Protein AF-A0A9E4HUV1-F1 (afdb_monomer)

Sequence (259 aa):
MTAEIAPIHTPQKSWLKKKLMLMGRVHQAAKTFGLDDDTRRDLMARVTGERSTKNMNPGQLAAVLDEINRIYQPDHPGVHSRFPEEKKARALWHSAYYLGLIEDDGMRAFNRFVTRQTGCRDRRMVRGDWDKVIEALKVMLERDGGVNWARHKLDIEPGNKKRCPRAAVILAQWRELAEYAMVPRGNAAILMAFIQKKYQLAKPLSPDQLPAELQDTIIRYFGKILRECQRGPDPAGGPDPAGGGGHDGGGNDGGGNAA

Structure (mmCIF, N/CA/C/O backbone):
data_AF-A0A9E4HUV1-F1
#
_entry.id   AF-A0A9E4HUV1-F1
#
loop_
_atom_site.group_PDB
_atom_site.id
_atom_site.type_symbol
_atom_site.label_atom_id
_atom_site.label_alt_id
_atom_site.label_comp_id
_atom_site.label_asym_id
_atom_site.label_entity_id
_atom_site.label_seq_id
_atom_site.pdbx_PDB_ins_code
_atom_site.Cartn_x
_atom_site.Cartn_y
_atom_site.Cartn_z
_atom_site.occupancy
_atom_site.B_iso_or_equiv
_atom_site.auth_seq_id
_atom_site.auth_comp_id
_atom_site.auth_asym_id
_atom_site.auth_atom_id
_atom_site.pdbx_PDB_model_num
ATOM 1 N N . MET A 1 1 ? -26.827 66.018 -23.763 1.00 37.06 1 MET A N 1
ATOM 2 C CA . MET A 1 1 ? -26.762 64.788 -24.581 1.00 37.06 1 MET A CA 1
ATOM 3 C C . MET A 1 1 ? -25.372 64.201 -24.372 1.00 37.06 1 MET A C 1
ATOM 5 O O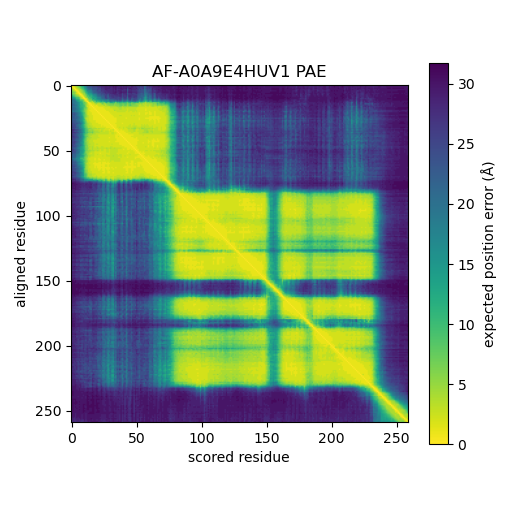 . MET A 1 1 ? -24.413 64.852 -24.747 1.00 37.06 1 MET A O 1
ATOM 9 N N . THR A 1 2 ? -25.236 63.262 -23.424 1.00 40.69 2 THR A N 1
ATOM 10 C CA . THR A 1 2 ? -24.966 61.819 -23.679 1.00 40.69 2 THR A CA 1
ATOM 11 C C . THR A 1 2 ? -23.605 61.606 -24.367 1.00 40.69 2 THR A C 1
ATOM 13 O O . THR A 1 2 ? -23.422 62.099 -25.467 1.00 40.69 2 THR A O 1
ATOM 16 N N . ALA A 1 3 ? -22.615 60.896 -23.826 1.00 37.50 3 ALA A N 1
ATOM 17 C CA . ALA A 1 3 ? -22.667 59.741 -22.938 1.00 37.50 3 ALA A CA 1
ATOM 18 C C . ALA A 1 3 ? -21.405 59.642 -22.060 1.00 37.50 3 ALA A C 1
ATOM 20 O O . ALA A 1 3 ? -20.287 59.884 -22.511 1.00 37.50 3 ALA A O 1
ATOM 21 N N . GLU A 1 4 ? -21.614 59.242 -20.811 1.00 41.16 4 GLU A N 1
ATOM 22 C CA . GLU A 1 4 ? -20.589 58.778 -19.883 1.00 41.16 4 GLU A CA 1
ATOM 23 C C . GLU A 1 4 ? -20.098 57.400 -20.357 1.00 41.16 4 GLU A C 1
ATOM 25 O O . GLU A 1 4 ? -20.844 56.420 -20.343 1.00 41.16 4 GLU A O 1
ATOM 30 N N . ILE A 1 5 ? -18.859 57.323 -20.848 1.00 42.50 5 ILE A N 1
ATOM 31 C CA . ILE A 1 5 ? -18.215 56.045 -21.169 1.00 42.50 5 ILE A CA 1
ATOM 32 C C . ILE A 1 5 ? -17.609 55.517 -19.869 1.00 42.50 5 ILE A C 1
ATOM 34 O O . ILE A 1 5 ? -16.585 56.013 -19.401 1.00 42.50 5 ILE A O 1
ATOM 38 N N . ALA A 1 6 ? -18.262 54.516 -19.279 1.00 37.72 6 ALA A N 1
ATOM 39 C CA . ALA A 1 6 ? -17.750 53.799 -18.119 1.00 37.72 6 ALA A CA 1
ATOM 40 C C . ALA A 1 6 ? -16.366 53.176 -18.419 1.00 37.72 6 ALA A C 1
ATOM 42 O O . ALA A 1 6 ? -16.141 52.678 -19.528 1.00 37.72 6 ALA A O 1
ATOM 43 N N . PRO A 1 7 ? -15.433 53.147 -17.449 1.00 41.28 7 PRO A N 1
ATOM 44 C CA . PRO A 1 7 ? -14.130 52.532 -17.651 1.00 41.28 7 PRO A CA 1
ATOM 45 C C . PRO A 1 7 ? -14.277 51.017 -17.843 1.00 41.28 7 PRO A C 1
ATOM 47 O O . PRO A 1 7 ? -14.823 50.309 -16.995 1.00 41.28 7 PRO A O 1
ATOM 50 N N . ILE A 1 8 ? -13.751 50.514 -18.962 1.00 42.22 8 ILE A N 1
ATOM 51 C CA . ILE A 1 8 ? -13.643 49.084 -19.265 1.00 42.22 8 ILE A CA 1
ATOM 52 C C . ILE A 1 8 ? -12.807 48.423 -18.159 1.00 42.22 8 ILE A C 1
ATOM 54 O O . ILE A 1 8 ? -11.608 48.666 -18.026 1.00 42.22 8 ILE A O 1
ATOM 58 N N . HIS A 1 9 ? -13.450 47.593 -17.340 1.00 43.50 9 HIS A N 1
ATOM 59 C CA . HIS A 1 9 ? -12.799 46.822 -16.287 1.00 43.50 9 HIS A CA 1
ATOM 60 C C . HIS A 1 9 ? -11.888 45.755 -16.910 1.00 43.50 9 HIS A C 1
ATOM 62 O O . HIS A 1 9 ? -12.373 44.831 -17.555 1.00 43.50 9 HIS A O 1
ATOM 68 N N . THR A 1 10 ? -10.569 45.864 -16.731 1.00 38.47 10 THR A N 1
ATOM 69 C CA . THR A 1 10 ? -9.580 44.920 -17.282 1.00 38.47 10 THR A CA 1
ATOM 70 C C . THR A 1 10 ? -9.425 43.678 -16.384 1.00 38.47 10 THR A C 1
ATOM 72 O O . THR A 1 10 ? -8.743 43.771 -15.359 1.00 38.47 10 THR A O 1
ATOM 75 N N . PRO A 1 11 ? -9.923 42.470 -16.739 1.00 41.47 11 PRO A N 1
ATOM 76 C CA . PRO A 1 11 ? -9.801 41.289 -15.877 1.00 41.47 11 PRO A CA 1
ATOM 77 C C . PRO A 1 11 ? -8.505 40.490 -16.130 1.00 41.47 11 PRO A C 1
ATOM 79 O O . PRO A 1 11 ? -8.305 39.431 -15.535 1.00 41.47 11 PRO A O 1
ATOM 82 N N . GLN A 1 12 ? -7.604 40.958 -17.007 1.00 51.12 12 GLN A N 1
ATOM 83 C CA . GLN A 1 12 ? -6.557 40.126 -17.624 1.00 51.12 12 GLN A CA 1
ATOM 84 C C . GLN A 1 12 ? -5.514 39.538 -16.645 1.00 51.12 12 GLN A C 1
ATOM 86 O O . GLN A 1 12 ? -5.014 38.435 -16.852 1.00 51.12 12 GLN A O 1
ATOM 91 N N . LYS A 1 13 ? -5.153 40.248 -15.567 1.00 53.91 13 LYS A N 1
ATOM 92 C CA . LYS A 1 13 ? -4.005 39.861 -14.715 1.00 53.91 13 LYS A CA 1
ATOM 93 C C . LYS A 1 13 ? -4.311 38.726 -13.726 1.00 53.91 13 LYS A C 1
ATOM 95 O O . LYS A 1 13 ? -3.427 37.924 -13.424 1.00 53.91 13 LYS A O 1
ATOM 100 N N . SER A 1 14 ? -5.548 38.624 -13.236 1.00 58.47 14 SER A N 1
ATOM 101 C CA . SER A 1 14 ? -5.930 37.627 -12.219 1.00 58.47 14 SER A CA 1
ATOM 102 C C . SER A 1 14 ? -6.057 36.215 -12.806 1.00 58.47 14 SER A C 1
ATOM 104 O O . SER A 1 14 ? -5.532 35.244 -12.249 1.00 58.47 14 SER A O 1
ATOM 106 N N . TRP A 1 15 ? -6.678 36.092 -13.984 1.00 64.62 15 TRP A N 1
ATOM 107 C CA . TRP A 1 15 ? -6.894 34.789 -14.619 1.00 64.62 15 TRP A CA 1
ATOM 108 C C . TRP A 1 15 ? -5.589 34.161 -15.135 1.00 64.62 15 TRP A C 1
ATOM 110 O O . TRP A 1 15 ? -5.416 32.948 -15.015 1.00 64.62 15 TRP A O 1
ATOM 120 N N . LEU A 1 16 ? -4.638 34.973 -15.618 1.00 76.12 16 LEU A N 1
ATOM 121 C CA . LEU A 1 16 ? -3.305 34.516 -16.031 1.00 76.12 16 LEU A CA 1
ATOM 122 C C . LEU A 1 16 ? -2.512 33.943 -14.851 1.00 76.12 16 LEU A C 1
ATOM 124 O O . LEU A 1 16 ? -1.951 32.851 -14.956 1.00 76.12 16 LEU A O 1
ATOM 128 N N . LYS A 1 17 ? -2.524 34.624 -13.696 1.00 79.12 17 LYS A N 1
ATOM 129 C CA . LYS A 1 17 ? -1.877 34.130 -12.470 1.00 79.12 17 LYS A CA 1
ATOM 130 C C . LYS A 1 17 ? -2.479 32.793 -12.023 1.00 79.12 17 LYS A C 1
ATOM 132 O O . LYS A 1 17 ? -1.738 31.863 -11.704 1.00 79.12 17 LYS A O 1
ATOM 137 N N . LYS A 1 18 ? -3.812 32.666 -12.062 1.00 79.25 18 LYS A N 1
ATOM 138 C CA . LYS A 1 18 ? -4.525 31.416 -11.743 1.00 79.25 18 LYS A CA 1
ATOM 139 C C . LYS A 1 18 ? -4.179 30.288 -12.724 1.00 79.25 18 LYS A C 1
ATOM 141 O O . LYS A 1 18 ? -3.931 29.167 -12.285 1.00 79.25 18 LYS A O 1
ATOM 146 N N . LYS A 1 19 ? -4.105 30.583 -14.028 1.00 87.81 19 LYS A N 1
ATOM 147 C CA . LYS A 1 19 ? -3.711 29.626 -15.076 1.00 87.81 19 LYS A CA 1
ATOM 148 C C . LYS A 1 19 ? -2.299 29.084 -14.840 1.00 87.81 19 LYS A C 1
ATOM 150 O O . LYS A 1 19 ? -2.116 27.872 -14.796 1.00 87.81 19 LYS A O 1
ATOM 155 N N . LEU A 1 20 ? -1.319 29.966 -14.632 1.00 88.25 20 LEU A N 1
ATOM 156 C CA . LEU A 1 20 ? 0.077 29.577 -14.396 1.00 88.25 20 LEU A CA 1
ATOM 157 C C . LEU A 1 20 ? 0.237 28.738 -13.122 1.00 88.25 20 LEU A C 1
ATOM 159 O O . LEU A 1 20 ? 0.937 27.726 -13.135 1.00 88.25 20 LEU A O 1
ATOM 163 N N . MET A 1 21 ? -0.462 29.112 -12.045 1.00 90.88 21 MET A N 1
ATOM 164 C CA . MET A 1 21 ? -0.471 28.342 -10.800 1.00 90.88 21 MET A CA 1
ATOM 165 C C . MET A 1 21 ? -0.999 26.915 -11.016 1.00 90.88 21 MET A C 1
ATOM 167 O O . MET A 1 21 ? -0.369 25.953 -10.581 1.00 90.88 21 MET A O 1
ATOM 171 N N . LEU A 1 22 ? -2.147 26.762 -11.685 1.00 90.75 22 LEU A N 1
ATOM 172 C CA . LEU A 1 22 ? -2.758 25.451 -11.924 1.00 90.75 22 LEU A CA 1
ATOM 173 C C . LEU A 1 22 ? -1.921 24.588 -12.870 1.00 90.75 22 LEU A C 1
ATOM 175 O O . LEU A 1 22 ? -1.741 23.403 -12.608 1.00 90.75 22 LEU A O 1
ATOM 179 N N . MET A 1 23 ? -1.338 25.189 -13.908 1.00 93.12 23 MET A N 1
ATOM 180 C CA . MET A 1 23 ? -0.398 24.508 -14.796 1.00 93.12 23 MET A CA 1
ATOM 181 C C . MET A 1 23 ? 0.789 23.934 -14.010 1.00 93.12 23 MET A C 1
ATOM 183 O O . MET A 1 23 ? 1.111 22.756 -14.153 1.00 93.12 23 MET A O 1
ATOM 187 N N . GLY A 1 24 ? 1.392 24.732 -13.122 1.00 90.94 24 GLY A N 1
ATOM 188 C CA . GLY A 1 24 ? 2.465 24.267 -12.241 1.00 90.94 24 GLY A CA 1
ATOM 189 C C . GLY A 1 24 ? 2.042 23.086 -11.362 1.00 90.94 24 GLY A C 1
ATOM 190 O O . GLY A 1 24 ? 2.784 22.113 -11.245 1.00 90.94 24 GLY A O 1
ATOM 191 N N . ARG A 1 25 ? 0.825 23.123 -10.804 1.00 88.25 25 ARG A N 1
ATOM 192 C CA . ARG A 1 25 ? 0.281 22.034 -9.972 1.00 88.25 25 ARG A CA 1
ATOM 193 C C . ARG A 1 25 ? 0.038 20.747 -10.758 1.00 88.25 25 ARG A C 1
ATOM 195 O O . ARG A 1 25 ? 0.338 19.682 -10.234 1.00 88.25 25 ARG A O 1
ATOM 202 N N . VAL A 1 26 ? -0.444 20.829 -11.998 1.00 89.94 26 VAL A N 1
ATOM 203 C CA . VAL A 1 26 ? -0.599 19.660 -12.885 1.00 89.94 26 VAL A CA 1
ATOM 204 C C . VAL A 1 26 ? 0.757 19.006 -13.151 1.00 89.94 26 VAL A C 1
ATOM 206 O O . VAL A 1 26 ? 0.899 17.797 -12.984 1.00 89.94 26 VAL A O 1
ATOM 209 N N . HIS A 1 27 ? 1.777 19.797 -13.505 1.00 90.19 27 HIS A N 1
ATOM 210 C CA . HIS A 1 27 ? 3.126 19.270 -13.736 1.00 90.19 27 HIS A CA 1
ATOM 211 C C . HIS A 1 27 ? 3.743 18.674 -12.468 1.00 90.19 27 HIS A C 1
ATOM 213 O O . HIS A 1 27 ? 4.360 17.611 -12.524 1.00 90.19 27 HIS A O 1
ATOM 219 N N . GLN A 1 28 ? 3.552 19.327 -11.321 1.00 83.94 28 GLN A N 1
ATOM 220 C CA . GLN A 1 28 ? 4.016 18.815 -10.038 1.00 83.94 28 GLN A CA 1
ATOM 221 C C . GLN A 1 28 ? 3.327 17.496 -9.677 1.00 83.94 28 GLN A C 1
ATOM 223 O O . GLN A 1 28 ? 4.021 16.544 -9.348 1.00 83.94 28 GLN A O 1
ATOM 228 N N . ALA A 1 29 ? 1.998 17.413 -9.786 1.00 78.06 29 ALA A N 1
ATOM 229 C CA . ALA A 1 29 ? 1.240 16.201 -9.488 1.00 78.06 29 ALA A CA 1
ATOM 230 C C . ALA A 1 29 ? 1.651 15.040 -10.406 1.00 78.06 29 ALA A C 1
ATOM 232 O O . ALA A 1 29 ? 1.956 13.953 -9.922 1.00 78.06 29 ALA A O 1
ATOM 233 N N . ALA A 1 30 ? 1.761 15.285 -11.716 1.00 79.31 30 ALA A N 1
ATOM 234 C CA . ALA A 1 30 ? 2.238 14.282 -12.664 1.00 79.31 30 ALA A CA 1
ATOM 235 C C . ALA A 1 30 ? 3.643 13.769 -12.307 1.00 79.31 30 ALA A C 1
ATOM 237 O O . ALA A 1 30 ? 3.868 12.561 -12.291 1.00 79.31 30 ALA A O 1
ATOM 238 N N . LYS A 1 31 ? 4.564 14.671 -11.938 1.00 75.31 31 LYS A N 1
ATOM 239 C CA . LYS A 1 31 ? 5.908 14.300 -11.475 1.00 75.31 31 LYS A CA 1
ATOM 240 C C . LYS A 1 31 ? 5.863 13.494 -10.175 1.00 75.31 31 LYS A C 1
ATOM 242 O O . LYS A 1 31 ? 6.544 12.481 -10.068 1.00 75.31 31 LYS A O 1
ATOM 247 N N . THR A 1 32 ? 5.072 13.929 -9.194 1.00 68.75 32 THR A N 1
ATOM 248 C CA . THR A 1 32 ? 4.918 13.256 -7.894 1.00 68.75 32 THR A CA 1
ATOM 249 C C . THR A 1 32 ? 4.384 11.835 -8.044 1.00 68.75 32 THR A C 1
ATOM 251 O O . THR A 1 32 ? 4.803 10.953 -7.300 1.00 68.75 32 THR A O 1
ATOM 254 N N . PHE A 1 33 ? 3.495 11.598 -9.008 1.00 74.31 33 PHE A N 1
ATOM 255 C CA . PHE A 1 33 ? 2.901 10.284 -9.246 1.00 74.31 33 PHE A CA 1
ATOM 256 C C . PHE A 1 33 ? 3.583 9.476 -10.359 1.00 74.31 33 PHE A C 1
ATOM 258 O O . PHE A 1 33 ? 3.132 8.373 -10.665 1.00 74.31 33 PHE A O 1
ATOM 265 N N . GLY A 1 34 ? 4.677 9.988 -10.931 1.00 66.19 34 GLY A N 1
ATOM 266 C CA . GLY A 1 34 ? 5.483 9.277 -11.923 1.00 66.19 34 GLY A CA 1
ATOM 267 C C . GLY A 1 34 ? 4.789 9.064 -13.269 1.00 66.19 34 GLY A C 1
ATOM 268 O O . GLY A 1 34 ? 5.043 8.053 -13.915 1.00 66.19 34 GLY A O 1
ATOM 269 N N . LEU A 1 35 ? 3.908 9.979 -13.685 1.00 72.38 35 LEU A N 1
ATOM 270 C CA . LEU A 1 35 ? 3.313 9.941 -15.022 1.00 72.38 35 LEU A CA 1
ATOM 271 C C . LEU A 1 35 ? 4.374 10.349 -16.046 1.00 72.38 35 LEU A C 1
ATOM 273 O O . LEU A 1 35 ? 4.937 11.445 -15.953 1.00 72.38 35 LEU A O 1
ATOM 277 N N . ASP A 1 36 ? 4.617 9.487 -17.030 1.00 70.62 36 ASP A N 1
ATOM 278 C CA . ASP A 1 36 ? 5.394 9.845 -18.211 1.00 70.62 36 ASP A CA 1
ATOM 279 C C . ASP A 1 36 ? 4.626 10.841 -19.100 1.00 70.62 36 ASP A C 1
ATOM 281 O O . ASP A 1 36 ? 3.452 11.166 -18.876 1.00 70.62 36 ASP A O 1
ATOM 285 N N . ASP A 1 37 ? 5.331 11.390 -20.086 1.00 72.81 37 A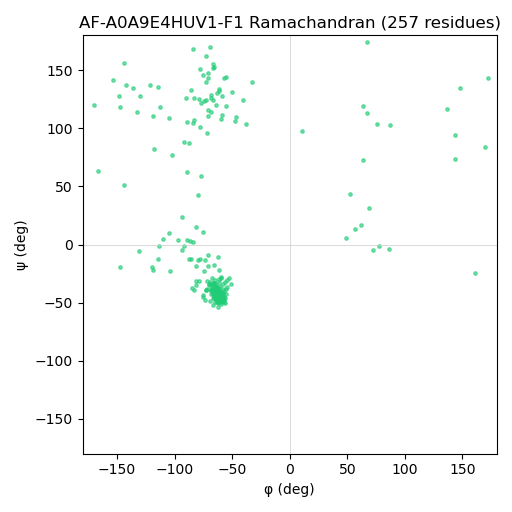SP A N 1
ATOM 286 C CA . ASP A 1 37 ? 4.828 12.498 -20.889 1.00 72.81 37 ASP A CA 1
ATOM 287 C C . ASP A 1 37 ? 3.618 12.114 -21.750 1.00 72.81 37 ASP A C 1
ATOM 289 O O . ASP A 1 37 ? 2.681 12.909 -21.856 1.00 72.81 37 ASP A O 1
ATOM 293 N N . ASP A 1 38 ? 3.598 10.898 -22.298 1.00 68.81 38 ASP A N 1
ATOM 294 C CA . ASP A 1 38 ? 2.510 10.414 -23.148 1.00 68.81 38 ASP A CA 1
ATOM 295 C C . ASP A 1 38 ? 1.284 10.054 -22.307 1.00 68.81 38 ASP A C 1
ATOM 297 O O . ASP A 1 38 ? 0.197 10.568 -22.575 1.00 68.81 38 ASP A O 1
ATOM 301 N N . THR A 1 39 ? 1.464 9.337 -21.192 1.00 69.88 39 THR A N 1
ATOM 302 C CA . THR A 1 39 ? 0.379 9.052 -20.233 1.00 69.88 39 THR A CA 1
ATOM 303 C C . THR A 1 39 ? -0.297 10.335 -19.743 1.00 69.88 39 THR A C 1
ATOM 305 O O . THR A 1 39 ? -1.526 10.432 -19.651 1.00 69.88 39 THR A O 1
ATOM 308 N N . ARG A 1 40 ? 0.497 11.370 -19.442 1.00 85.75 40 ARG A N 1
ATOM 309 C CA . ARG A 1 40 ? -0.030 12.677 -19.037 1.00 85.75 40 ARG A CA 1
ATOM 310 C C . ARG A 1 40 ? -0.796 13.357 -20.175 1.00 85.75 40 ARG A C 1
ATOM 312 O O . ARG A 1 40 ? -1.830 13.969 -19.911 1.00 85.75 40 ARG A O 1
ATOM 319 N N . ARG A 1 41 ? -0.305 13.289 -21.417 1.00 86.50 41 ARG A N 1
ATOM 320 C CA . ARG A 1 41 ? -0.965 13.872 -22.602 1.00 86.50 41 ARG A CA 1
ATOM 321 C C . ARG A 1 41 ? -2.273 13.182 -22.947 1.00 86.50 41 ARG A C 1
ATOM 323 O O . ARG A 1 41 ? -3.217 13.872 -23.322 1.00 86.50 41 ARG A O 1
ATOM 330 N N . ASP A 1 42 ? -2.349 11.874 -22.771 1.00 80.88 42 ASP A N 1
ATOM 331 C CA . ASP A 1 42 ? -3.561 11.105 -23.043 1.00 80.88 42 ASP A CA 1
ATOM 332 C C . ASP A 1 42 ? -4.629 11.354 -21.979 1.00 80.88 42 ASP A C 1
ATOM 334 O O . ASP A 1 42 ? -5.799 11.555 -22.307 1.00 80.88 42 ASP A O 1
ATOM 338 N N . LEU A 1 43 ? -4.230 11.474 -20.7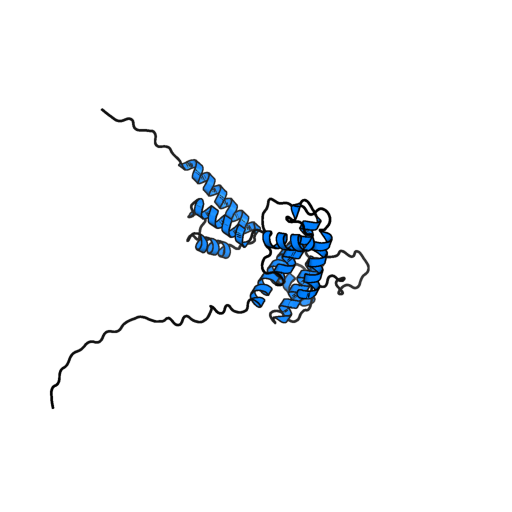07 1.00 85.19 43 LEU A N 1
ATOM 339 C CA . LEU A 1 43 ? -5.135 11.910 -19.643 1.00 85.19 43 LEU A CA 1
ATOM 340 C C . LEU A 1 43 ? -5.682 13.316 -19.916 1.00 85.19 43 LEU A C 1
ATOM 342 O O . LEU A 1 43 ? -6.882 13.544 -19.790 1.00 85.19 43 LEU A O 1
ATOM 346 N N . MET A 1 44 ? -4.819 14.250 -20.319 1.00 92.25 44 MET A N 1
ATOM 347 C CA . MET A 1 44 ? -5.223 15.608 -20.691 1.00 92.25 44 MET A CA 1
ATOM 348 C C . MET A 1 44 ? -6.208 15.610 -21.875 1.00 92.25 44 MET A C 1
ATOM 350 O O . MET A 1 44 ? -7.261 16.241 -21.786 1.00 92.25 44 MET A O 1
ATOM 354 N N . ALA A 1 45 ? -5.929 14.835 -22.928 1.00 90.75 45 ALA A N 1
ATOM 355 C CA . ALA A 1 45 ? -6.819 14.695 -24.079 1.00 90.75 45 ALA A CA 1
ATOM 356 C C . ALA A 1 45 ? -8.186 14.126 -23.686 1.00 90.75 45 ALA A C 1
ATOM 358 O O . ALA A 1 45 ? -9.213 14.657 -24.092 1.00 90.75 45 ALA A O 1
ATOM 359 N N . ARG A 1 46 ? -8.211 13.085 -22.848 1.00 88.81 46 ARG A N 1
ATOM 360 C CA . ARG A 1 46 ? -9.454 12.461 -22.384 1.00 88.81 46 ARG A CA 1
ATOM 361 C C . ARG A 1 46 ? -10.306 13.408 -21.541 1.00 88.81 46 ARG A C 1
ATOM 363 O O . ARG A 1 46 ? -11.525 13.400 -21.663 1.00 88.81 46 ARG A O 1
ATOM 370 N N . VAL A 1 47 ? -9.681 14.190 -20.660 1.00 87.56 47 VAL A N 1
ATOM 371 C CA . VAL A 1 47 ? -10.399 15.057 -19.711 1.00 87.56 47 VAL A CA 1
ATOM 372 C C . VAL A 1 47 ? -10.849 16.364 -20.361 1.00 87.56 47 VAL A C 1
ATOM 374 O O . VAL A 1 47 ? -11.901 16.888 -20.003 1.00 87.56 47 VAL A O 1
ATOM 377 N N . THR A 1 48 ? -10.064 16.922 -21.286 1.00 90.19 48 THR A N 1
ATOM 378 C CA . THR A 1 48 ? -10.301 18.286 -21.787 1.00 90.19 48 THR A CA 1
ATOM 379 C C . THR A 1 48 ? -10.297 18.423 -23.304 1.00 90.19 48 THR A C 1
ATOM 381 O O . THR A 1 48 ? -10.525 19.532 -23.781 1.00 90.19 48 THR A O 1
ATOM 384 N N . GLY A 1 49 ? -9.983 17.363 -24.053 1.00 90.75 49 GLY A N 1
ATOM 385 C CA . GLY A 1 49 ? -9.768 17.400 -25.505 1.00 90.75 49 GLY A CA 1
ATOM 386 C C . GLY A 1 49 ? -8.411 17.970 -25.938 1.00 90.75 49 GLY A C 1
ATOM 387 O O . GLY A 1 49 ? -8.110 17.998 -27.125 1.00 90.75 49 GLY A O 1
ATOM 388 N N . GLU A 1 50 ? -7.564 18.405 -25.000 1.00 92.31 50 GLU A N 1
ATOM 389 C CA . GLU A 1 50 ? -6.316 19.120 -25.294 1.00 92.31 50 GLU A CA 1
ATOM 390 C C . GLU A 1 50 ? -5.101 18.294 -24.880 1.00 92.31 50 GLU A C 1
ATOM 392 O O . GLU A 1 50 ? -5.045 17.786 -23.766 1.00 92.31 50 GLU A O 1
ATOM 397 N N . ARG A 1 51 ? -4.066 18.229 -25.726 1.00 91.19 51 ARG A N 1
ATOM 398 C CA . ARG A 1 51 ? -2.795 17.551 -25.382 1.00 91.19 51 ARG A CA 1
ATOM 399 C C . ARG A 1 51 ? -1.751 18.480 -24.762 1.00 91.19 51 ARG A C 1
ATOM 401 O O . ARG A 1 51 ? -0.664 18.037 -24.398 1.00 91.19 51 ARG A O 1
ATOM 408 N N . SER A 1 52 ? -2.055 19.770 -24.619 1.00 89.19 52 SER A N 1
ATOM 409 C CA . SER A 1 52 ? -1.116 20.778 -24.120 1.00 89.19 52 SER A CA 1
ATOM 410 C C . SER A 1 52 ? -1.728 21.625 -23.013 1.00 89.19 52 SER A C 1
ATOM 412 O O . SER A 1 52 ? -2.759 22.268 -23.199 1.00 89.19 52 SER A O 1
ATOM 414 N N . THR A 1 53 ? -1.026 21.729 -21.881 1.00 87.38 53 THR A N 1
ATOM 415 C CA . THR A 1 53 ? -1.407 22.621 -20.773 1.00 87.38 53 THR A CA 1
ATOM 416 C C . THR A 1 53 ? -1.421 24.098 -21.177 1.00 87.38 53 THR A C 1
ATOM 418 O O . THR A 1 53 ? -2.113 24.901 -20.551 1.00 87.38 53 THR A O 1
ATOM 421 N N . LYS A 1 54 ? -0.703 24.473 -22.248 1.00 87.00 54 LYS A N 1
ATOM 422 C CA . LYS A 1 54 ? -0.697 25.843 -22.785 1.00 87.00 54 LYS A CA 1
ATOM 423 C C . LYS A 1 54 ? -2.044 26.224 -23.407 1.00 87.00 54 LYS A C 1
ATOM 425 O O . LYS A 1 54 ? -2.465 27.374 -23.249 1.00 87.00 54 LYS A O 1
ATOM 430 N N . ASN A 1 55 ? -2.729 25.265 -24.031 1.00 89.06 55 ASN A N 1
ATOM 431 C CA . ASN A 1 55 ? -4.017 25.472 -24.701 1.00 89.06 55 ASN A CA 1
ATOM 432 C C . ASN A 1 55 ? -5.195 25.468 -23.720 1.00 89.06 55 ASN A C 1
ATOM 434 O O . ASN A 1 55 ? -6.256 26.003 -24.017 1.00 89.06 55 ASN A O 1
ATOM 438 N N . MET A 1 56 ? -4.998 24.932 -22.516 1.00 87.44 56 MET A N 1
ATOM 439 C CA . MET A 1 56 ? -6.065 24.815 -21.527 1.00 87.44 56 MET A CA 1
ATOM 440 C C . MET A 1 56 ? -6.406 26.146 -20.854 1.00 87.44 56 MET A C 1
ATOM 442 O O . MET A 1 56 ? -5.544 26.991 -20.571 1.00 87.44 56 MET A O 1
ATOM 446 N N . ASN A 1 57 ? -7.685 26.310 -20.529 1.00 87.50 57 ASN A N 1
ATOM 447 C CA . ASN A 1 57 ? -8.170 27.347 -19.626 1.00 87.50 57 ASN A CA 1
ATOM 448 C C . ASN A 1 57 ? -8.042 26.905 -18.143 1.00 87.50 57 ASN A C 1
ATOM 450 O O . ASN A 1 57 ? -7.779 25.733 -17.859 1.00 87.50 57 ASN A O 1
ATOM 454 N N . PRO A 1 58 ? -8.211 27.814 -17.162 1.00 85.50 58 PRO A N 1
ATOM 455 C CA . PRO A 1 58 ? -8.101 27.463 -15.744 1.00 85.50 58 PRO A CA 1
ATOM 456 C C . PRO A 1 58 ? -9.056 26.355 -15.272 1.00 85.50 58 PRO A C 1
ATOM 458 O O . PRO A 1 58 ? -8.680 25.581 -14.399 1.00 85.50 58 PRO A O 1
ATOM 461 N N . GLY A 1 59 ? -10.272 26.270 -15.820 1.00 79.12 59 GLY A N 1
ATOM 462 C CA . GLY A 1 59 ? -11.237 25.220 -15.473 1.00 79.12 59 GLY A CA 1
ATOM 463 C C . GLY A 1 59 ? -10.791 23.845 -15.967 1.00 79.12 59 GLY A C 1
ATOM 464 O O . GLY A 1 59 ? -10.822 22.880 -15.212 1.00 79.12 59 GLY A O 1
ATOM 465 N N . GLN A 1 60 ? -10.270 23.777 -17.192 1.00 86.81 60 GLN A N 1
ATOM 466 C CA . GLN A 1 60 ? -9.682 22.560 -17.759 1.00 86.81 60 GLN A CA 1
ATOM 467 C C . GLN A 1 60 ? -8.448 22.098 -16.970 1.00 86.81 60 GLN A C 1
ATOM 469 O O . GLN A 1 60 ? -8.336 20.922 -16.638 1.00 86.81 60 GLN A O 1
ATOM 474 N N . LEU A 1 61 ? -7.552 23.019 -16.591 1.00 89.38 61 LEU A N 1
ATOM 475 C CA . LEU A 1 61 ? -6.391 22.685 -15.754 1.00 89.38 61 LEU A CA 1
ATOM 476 C C . LEU A 1 61 ? -6.799 22.174 -14.365 1.00 89.38 61 LEU A C 1
ATOM 478 O O . LEU A 1 61 ? -6.144 21.280 -13.833 1.00 89.38 61 LEU A O 1
ATOM 482 N N . ALA A 1 62 ? -7.860 22.735 -13.777 1.00 85.00 62 ALA A N 1
ATOM 483 C CA . ALA A 1 62 ? -8.408 22.248 -12.516 1.00 85.00 62 ALA A CA 1
ATOM 484 C C . ALA A 1 62 ? -8.983 20.831 -12.669 1.00 85.00 62 ALA A C 1
ATOM 486 O O . ALA A 1 62 ? -8.615 19.959 -11.893 1.00 85.00 62 ALA A O 1
ATOM 487 N N . ALA A 1 63 ? -9.771 20.572 -13.717 1.00 78.44 63 ALA A N 1
ATOM 488 C CA . ALA A 1 63 ? -10.327 19.246 -13.992 1.00 78.44 63 ALA A CA 1
ATOM 489 C C . ALA A 1 63 ? -9.238 18.179 -14.212 1.00 78.44 63 ALA A C 1
ATOM 491 O O . ALA A 1 63 ? -9.335 17.075 -13.683 1.00 78.44 63 ALA A O 1
ATOM 492 N N . VAL A 1 64 ? -8.164 18.513 -14.936 1.00 90.56 64 VAL A N 1
ATOM 493 C CA . VAL A 1 64 ? -7.003 17.621 -15.112 1.00 90.56 64 VAL A CA 1
ATOM 494 C C . VAL A 1 64 ? -6.308 17.354 -13.782 1.00 90.56 64 VAL A C 1
ATOM 496 O O . VAL A 1 64 ? -5.965 16.213 -13.487 1.00 90.56 64 VAL A O 1
ATOM 499 N N . LEU A 1 65 ? -6.086 18.392 -12.973 1.00 88.69 65 LEU A N 1
ATOM 500 C CA . LEU A 1 65 ? -5.465 18.242 -11.659 1.00 88.69 65 LEU A CA 1
ATOM 501 C C . LEU A 1 65 ? -6.317 17.360 -10.737 1.00 88.69 65 LEU A C 1
ATOM 503 O O . LEU A 1 65 ? -5.771 16.489 -10.063 1.00 88.69 65 LEU A O 1
ATOM 507 N N . ASP A 1 66 ? -7.630 17.568 -10.725 1.00 77.75 66 ASP A N 1
ATOM 508 C CA . ASP A 1 66 ? -8.575 16.783 -9.934 1.00 77.75 66 ASP A CA 1
ATOM 509 C C . ASP A 1 66 ? -8.605 15.326 -10.396 1.00 77.75 66 ASP A C 1
ATOM 511 O O . ASP A 1 66 ? -8.571 14.430 -9.559 1.00 77.75 66 ASP A O 1
ATOM 515 N N . GLU A 1 67 ? -8.565 15.068 -11.704 1.00 82.38 67 GLU A N 1
ATOM 516 C CA . GLU A 1 67 ? -8.501 13.712 -12.252 1.00 82.38 67 GLU A CA 1
ATOM 517 C C . GLU A 1 67 ? -7.171 13.015 -11.926 1.00 82.38 67 GLU A C 1
ATOM 519 O O . GLU A 1 67 ? -7.167 11.851 -11.522 1.00 82.38 67 GLU A O 1
ATOM 524 N N . ILE A 1 68 ? -6.035 13.718 -12.034 1.00 81.88 68 ILE A N 1
ATOM 525 C CA . ILE A 1 68 ? -4.731 13.184 -11.611 1.00 81.88 68 ILE A CA 1
ATOM 526 C C . ILE A 1 68 ? -4.777 12.834 -10.123 1.00 81.88 68 ILE A C 1
ATOM 528 O O . ILE A 1 68 ? -4.329 11.762 -9.722 1.00 81.88 68 ILE A O 1
ATOM 532 N N . ASN A 1 69 ? -5.346 13.707 -9.296 1.00 77.50 69 ASN A N 1
ATOM 533 C CA . ASN A 1 69 ? -5.464 13.432 -7.873 1.00 77.50 69 ASN A CA 1
ATOM 534 C C . ASN A 1 69 ? -6.422 12.262 -7.605 1.00 77.50 69 ASN A C 1
ATOM 536 O O . ASN A 1 69 ? -6.097 11.377 -6.828 1.00 77.50 69 ASN A O 1
ATOM 540 N N . ARG A 1 70 ? -7.556 12.182 -8.298 1.00 75.19 70 ARG A N 1
ATOM 541 C CA . ARG A 1 70 ? -8.512 11.078 -8.154 1.00 75.19 70 ARG A CA 1
ATOM 542 C C . ARG A 1 70 ? -7.894 9.721 -8.491 1.00 75.19 70 ARG A C 1
ATOM 544 O O . ARG A 1 70 ? -8.172 8.746 -7.804 1.00 75.19 70 ARG A O 1
ATOM 551 N N . ILE A 1 71 ? -7.097 9.652 -9.556 1.00 69.25 71 ILE A N 1
ATOM 552 C CA . ILE A 1 71 ? -6.520 8.391 -10.042 1.00 69.25 71 ILE A CA 1
ATOM 553 C C . ILE A 1 71 ? -5.249 8.019 -9.272 1.00 69.25 71 ILE A C 1
ATOM 555 O O . ILE A 1 71 ? -5.011 6.841 -9.008 1.00 69.25 71 ILE A O 1
ATOM 559 N N . TYR A 1 72 ? -4.409 9.003 -8.942 1.00 67.56 72 TYR A N 1
ATOM 560 C CA . TYR A 1 72 ? -3.040 8.747 -8.493 1.00 67.56 72 TYR A CA 1
ATOM 561 C C . TYR A 1 72 ? -2.722 9.259 -7.087 1.00 67.56 72 TYR A C 1
ATOM 563 O O . TYR A 1 72 ? -1.759 8.778 -6.478 1.00 67.56 72 TYR A O 1
ATOM 571 N N . GLN A 1 73 ? -3.502 10.199 -6.543 1.00 59.25 73 GLN A N 1
ATOM 572 C CA . GLN A 1 73 ? -3.284 10.664 -5.180 1.00 59.25 73 GLN A CA 1
ATOM 573 C C . GLN A 1 73 ? -3.821 9.628 -4.191 1.00 59.25 73 GLN A C 1
ATOM 575 O O . GLN A 1 73 ? -5.013 9.328 -4.201 1.00 59.25 73 GLN A O 1
ATOM 580 N N . PRO A 1 74 ? -2.977 9.095 -3.288 1.00 51.12 74 PRO A N 1
ATOM 581 C CA . PRO A 1 74 ? -3.487 8.325 -2.166 1.00 51.12 74 PRO A CA 1
ATOM 582 C C . PRO A 1 74 ? -4.380 9.243 -1.334 1.00 51.12 74 PRO A C 1
ATOM 584 O O . PRO A 1 74 ? -3.984 10.369 -1.033 1.00 51.12 74 PRO A O 1
ATOM 587 N N . ASP A 1 75 ? -5.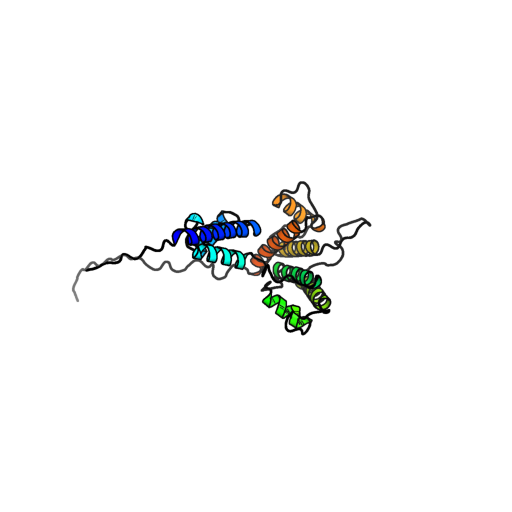572 8.764 -0.975 1.00 47.16 75 ASP A N 1
ATOM 588 C CA . ASP A 1 75 ? -6.627 9.548 -0.331 1.00 47.16 75 ASP A CA 1
ATOM 589 C C . ASP A 1 75 ? -6.097 10.575 0.702 1.00 47.16 75 ASP A C 1
ATOM 591 O O . ASP A 1 75 ? -5.763 10.226 1.841 1.00 47.16 75 ASP A O 1
ATOM 595 N N . HIS A 1 76 ? -6.085 11.843 0.268 1.00 46.25 76 HIS A N 1
ATOM 596 C CA . HIS A 1 76 ? -5.959 13.108 1.005 1.00 46.25 76 HIS A CA 1
ATOM 597 C C . HIS A 1 76 ? -4.622 13.449 1.717 1.00 46.25 76 HIS A C 1
ATOM 599 O O . HIS A 1 76 ? -4.334 12.917 2.796 1.00 46.25 76 HIS A O 1
ATOM 605 N N . PRO A 1 77 ? -3.890 14.492 1.259 1.00 38.00 77 PRO A N 1
ATOM 606 C CA . PRO A 1 77 ? -2.951 15.238 2.094 1.00 38.00 77 PRO A CA 1
ATOM 607 C C . PRO A 1 77 ? -3.740 16.209 2.990 1.00 38.00 77 PRO A C 1
ATOM 609 O O . PRO A 1 77 ? -4.207 17.251 2.543 1.00 38.00 77 PRO A O 1
ATOM 612 N N . GLY A 1 78 ? -3.937 15.861 4.263 1.00 42.78 78 GLY A N 1
ATOM 613 C CA . GLY A 1 78 ? -4.559 16.785 5.227 1.00 42.78 78 GLY A CA 1
ATOM 614 C C . GLY A 1 78 ? -5.123 16.137 6.485 1.00 42.78 78 GLY A C 1
ATOM 615 O O . GLY A 1 78 ? -5.159 16.765 7.536 1.00 42.78 78 GLY A O 1
ATOM 616 N N . VAL A 1 79 ? -5.471 14.851 6.437 1.00 45.53 79 VAL A N 1
ATOM 617 C CA . VAL A 1 79 ? -5.803 14.083 7.644 1.00 45.53 79 VAL A CA 1
ATOM 618 C C . VAL A 1 79 ? -4.599 13.218 7.972 1.00 45.53 79 VAL A C 1
ATOM 620 O O . VAL A 1 79 ? -4.558 12.030 7.661 1.00 45.53 79 VAL A O 1
ATOM 623 N N . HIS A 1 80 ? -3.572 13.841 8.550 1.00 50.53 80 HIS A N 1
ATOM 624 C CA . HIS A 1 80 ? -2.515 13.057 9.168 1.00 50.53 80 HIS A CA 1
ATOM 625 C C . HIS A 1 80 ? -3.157 12.308 10.325 1.00 50.53 80 HIS A C 1
ATOM 627 O O . HIS A 1 80 ? -3.733 12.921 11.227 1.00 50.53 80 HIS A O 1
ATOM 633 N N . SER A 1 81 ? -3.097 10.981 10.265 1.00 56.88 81 SER A N 1
ATOM 634 C CA . SER A 1 81 ? -3.422 10.178 11.429 1.00 56.88 81 SER A CA 1
ATOM 635 C C . SER A 1 81 ? -2.635 10.710 12.631 1.00 56.88 81 SER A C 1
ATOM 637 O O . SER A 1 81 ? -1.414 10.891 12.547 1.00 56.88 81 SER A O 1
ATOM 639 N N . ARG A 1 82 ? -3.343 10.919 13.744 1.00 65.50 82 ARG A N 1
ATOM 640 C CA . ARG A 1 82 ? -2.740 11.234 15.045 1.00 65.50 82 ARG A CA 1
ATOM 641 C C . ARG A 1 82 ? -2.071 10.009 15.680 1.00 65.50 82 ARG A C 1
ATOM 643 O O . ARG A 1 82 ? -1.297 10.168 16.613 1.00 65.50 82 ARG A O 1
ATOM 650 N N . PHE A 1 83 ? -2.348 8.816 15.155 1.00 74.44 83 PHE A N 1
ATOM 651 C CA . PHE A 1 83 ? -1.926 7.525 15.688 1.00 74.44 83 PHE A CA 1
ATOM 652 C C . PHE A 1 83 ?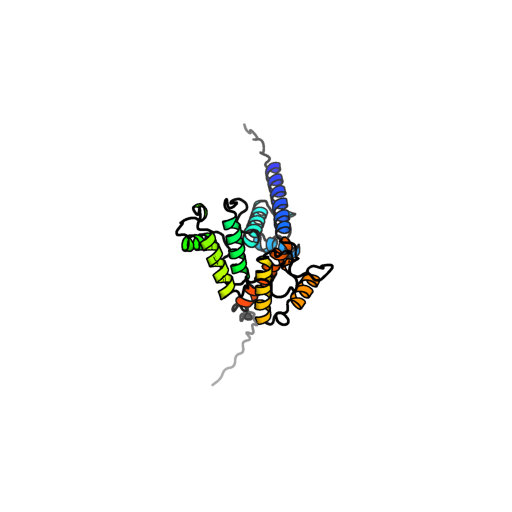 -0.925 6.848 14.735 1.00 74.44 83 PHE A C 1
ATOM 654 O O . PHE A 1 83 ? -1.267 6.574 13.574 1.00 74.44 83 PHE A O 1
ATOM 661 N N . PRO A 1 84 ? 0.319 6.577 15.171 1.00 79.00 84 PRO A N 1
ATOM 662 C CA . PRO A 1 84 ? 1.277 5.776 14.404 1.00 79.00 84 PRO A CA 1
ATOM 663 C C . PRO A 1 84 ? 0.702 4.428 13.935 1.00 79.00 84 PRO A C 1
ATOM 665 O O . PRO A 1 84 ? 0.993 3.970 12.828 1.00 79.00 84 PRO A O 1
ATOM 668 N N . GLU A 1 85 ? -0.166 3.827 14.740 1.00 84.06 85 GLU A N 1
ATOM 669 C CA . GLU A 1 85 ? -0.803 2.537 14.503 1.00 84.06 85 GLU A CA 1
ATOM 670 C C . GLU A 1 85 ? -1.797 2.593 13.336 1.00 84.06 85 GLU A C 1
ATOM 672 O O . GLU A 1 85 ? -1.813 1.689 12.503 1.00 84.06 85 GLU A O 1
ATOM 677 N N . GLU A 1 86 ? -2.549 3.689 13.180 1.00 86.25 86 GLU A N 1
ATOM 678 C CA . GLU A 1 86 ? -3.420 3.899 12.010 1.00 86.25 86 GLU A CA 1
ATOM 679 C C . GLU A 1 86 ? -2.599 3.964 10.718 1.00 86.25 86 GLU A C 1
ATOM 681 O O . GLU A 1 86 ? -3.022 3.423 9.700 1.00 86.25 86 GLU A O 1
ATOM 686 N N . LYS A 1 87 ? -1.412 4.593 10.733 1.00 82.31 87 LYS A N 1
ATOM 687 C CA . LYS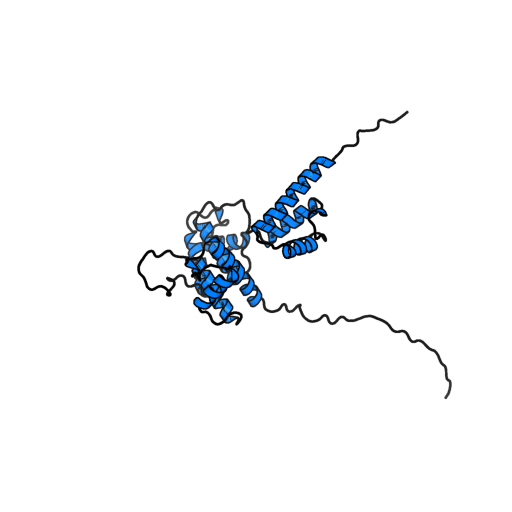 A 1 87 ? -0.547 4.645 9.539 1.00 82.31 87 LYS A CA 1
ATOM 688 C C . LYS A 1 87 ? -0.123 3.238 9.122 1.00 82.31 87 LYS A C 1
ATOM 690 O O . LYS A 1 87 ? -0.136 2.912 7.937 1.00 82.31 87 LYS A O 1
ATOM 695 N N . LYS A 1 88 ? 0.210 2.395 10.101 1.00 83.19 88 LYS A N 1
ATOM 696 C CA . LYS A 1 88 ? 0.549 0.986 9.882 1.00 83.19 88 LYS A CA 1
ATOM 697 C C . LYS A 1 88 ? -0.654 0.184 9.385 1.00 83.19 88 LYS A C 1
ATOM 699 O O . LYS A 1 88 ? -0.520 -0.539 8.402 1.00 83.19 88 LYS A O 1
ATOM 704 N N . ALA A 1 89 ? -1.822 0.344 10.004 1.00 89.94 89 ALA A N 1
ATOM 705 C CA . ALA A 1 89 ? -3.060 -0.282 9.548 1.00 89.94 89 ALA A CA 1
ATOM 706 C C . ALA A 1 89 ? -3.402 0.135 8.108 1.00 89.94 89 ALA A C 1
ATOM 708 O O . ALA A 1 89 ? -3.735 -0.707 7.282 1.00 89.94 89 ALA A O 1
ATOM 709 N N . ARG A 1 90 ? -3.221 1.414 7.763 1.00 87.56 90 ARG A N 1
ATOM 710 C CA . ARG A 1 90 ? -3.429 1.923 6.404 1.00 87.56 90 ARG A CA 1
ATOM 711 C C . ARG A 1 90 ? -2.446 1.324 5.396 1.00 87.56 90 ARG A C 1
ATOM 713 O O . ARG A 1 90 ? -2.844 0.993 4.286 1.00 87.56 90 ARG A O 1
ATOM 720 N N . ALA A 1 91 ? -1.180 1.143 5.765 1.00 83.94 91 ALA A N 1
ATOM 721 C CA . ALA A 1 91 ? -0.209 0.475 4.896 1.00 83.94 91 ALA A CA 1
ATOM 722 C C . ALA A 1 91 ? -0.592 -0.994 4.622 1.00 83.94 91 ALA A C 1
ATOM 724 O O . ALA A 1 91 ? -0.493 -1.463 3.487 1.00 83.94 91 ALA A O 1
ATOM 725 N N . LEU A 1 92 ? -1.085 -1.706 5.641 1.00 90.25 92 LEU A N 1
ATOM 726 C CA . LEU A 1 92 ? -1.602 -3.070 5.484 1.00 90.25 92 LEU A CA 1
ATOM 727 C C . LEU A 1 92 ? -2.879 -3.101 4.630 1.00 90.25 92 LEU A C 1
ATOM 729 O O . LEU A 1 92 ? -3.017 -3.978 3.786 1.00 90.25 92 LEU A O 1
ATOM 733 N N . TRP A 1 93 ? -3.763 -2.111 4.778 1.00 92.81 93 TRP A N 1
ATOM 734 C CA . TRP A 1 93 ? -4.953 -1.945 3.937 1.00 92.81 93 TRP A CA 1
ATOM 735 C C . TRP A 1 93 ? -4.595 -1.786 2.454 1.00 92.81 93 TRP A C 1
ATOM 737 O O . TRP A 1 93 ? -5.103 -2.525 1.614 1.00 92.81 93 TRP A O 1
ATOM 747 N N . HIS A 1 94 ? -3.645 -0.902 2.128 1.00 86.94 94 HIS A N 1
ATOM 748 C CA . HIS A 1 94 ? -3.146 -0.786 0.754 1.00 86.94 94 HIS A CA 1
ATOM 749 C C . HIS A 1 94 ? -2.503 -2.092 0.266 1.00 86.94 94 HIS A C 1
ATOM 751 O O . HIS A 1 94 ? -2.690 -2.469 -0.887 1.00 86.94 94 HIS A O 1
ATOM 757 N N . SER A 1 95 ? -1.783 -2.814 1.129 1.00 88.88 95 SER A N 1
ATOM 758 C CA . SER A 1 95 ? -1.208 -4.118 0.765 1.00 88.88 95 SER A CA 1
ATOM 759 C C . SER A 1 95 ? -2.297 -5.133 0.403 1.00 88.88 95 SER A C 1
ATOM 761 O O . SER A 1 95 ? -2.160 -5.833 -0.594 1.00 88.88 95 SER A O 1
ATOM 763 N N . ALA A 1 96 ? -3.406 -5.169 1.152 1.00 89.88 96 ALA A N 1
ATOM 764 C CA . ALA A 1 96 ? -4.539 -6.051 0.867 1.00 89.88 96 ALA A CA 1
ATOM 765 C C . ALA A 1 96 ? -5.195 -5.715 -0.480 1.00 89.88 96 ALA A C 1
ATOM 767 O O . ALA A 1 96 ? -5.574 -6.612 -1.231 1.00 89.88 96 ALA A O 1
ATOM 768 N N . TYR A 1 97 ? -5.271 -4.429 -0.828 1.00 90.12 97 TYR A N 1
ATOM 769 C CA . TYR A 1 97 ? -5.746 -3.996 -2.140 1.00 90.12 97 TYR A CA 1
ATOM 770 C C . TYR A 1 97 ? -4.815 -4.444 -3.266 1.00 90.12 97 TYR A C 1
ATOM 772 O O . TYR A 1 97 ? -5.261 -5.048 -4.239 1.00 90.12 97 TYR A O 1
ATOM 780 N N . TYR A 1 98 ? -3.511 -4.207 -3.129 1.00 85.62 98 TYR A N 1
ATOM 781 C CA . TYR A 1 98 ? -2.528 -4.595 -4.141 1.00 85.62 98 TYR A CA 1
ATOM 782 C C . TYR A 1 98 ? -2.290 -6.110 -4.231 1.00 85.62 98 TYR A C 1
ATOM 784 O O . TYR A 1 98 ? -1.630 -6.557 -5.163 1.00 85.62 98 TYR A O 1
ATOM 792 N N . LEU A 1 99 ? -2.821 -6.900 -3.299 1.00 87.44 99 LEU A N 1
ATOM 793 C CA . LEU A 1 99 ? -2.896 -8.361 -3.398 1.00 87.44 99 LEU A CA 1
ATOM 794 C C . LEU A 1 99 ? -4.221 -8.859 -3.994 1.00 87.44 99 LEU A C 1
ATOM 796 O O . LEU A 1 99 ? -4.380 -10.055 -4.205 1.00 87.44 99 LEU A O 1
ATOM 800 N N . GLY A 1 100 ? -5.178 -7.969 -4.269 1.00 87.81 100 GLY A N 1
ATOM 801 C CA . GLY A 1 100 ? -6.474 -8.367 -4.823 1.00 87.81 100 GLY A CA 1
ATOM 802 C C . GLY A 1 100 ? -7.533 -8.768 -3.799 1.00 87.81 100 GLY A C 1
ATOM 803 O O . GLY A 1 100 ? -8.674 -8.992 -4.173 1.00 87.81 100 GLY A O 1
ATOM 804 N N . LEU A 1 101 ? -7.198 -8.810 -2.507 1.00 90.25 101 LEU A N 1
ATOM 805 C CA . LEU A 1 101 ? -8.114 -9.230 -1.426 1.00 90.25 101 LEU A CA 1
ATOM 806 C C . LEU A 1 101 ? -9.237 -8.203 -1.201 1.00 90.25 101 LEU A C 1
ATOM 808 O O . LEU A 1 101 ? -10.350 -8.498 -0.779 1.00 90.25 101 LEU A O 1
ATOM 812 N N . ILE A 1 102 ? -8.833 -6.963 -1.443 1.00 90.62 102 ILE A N 1
ATOM 813 C CA . ILE A 1 102 ? -9.525 -5.688 -1.499 1.00 90.62 102 ILE A CA 1
ATOM 814 C C . ILE A 1 102 ? -10.211 -5.224 -2.783 1.00 90.62 102 ILE A C 1
ATOM 816 O O . ILE A 1 102 ? -9.513 -5.152 -3.792 1.00 90.62 102 ILE A O 1
ATOM 820 N N . GLU A 1 103 ? -11.447 -4.729 -2.794 1.00 82.00 103 GLU A N 1
ATOM 821 C CA . GLU A 1 103 ? -11.928 -3.969 -3.970 1.00 82.00 103 GLU A CA 1
ATOM 822 C C . GLU A 1 103 ? -11.555 -2.481 -3.953 1.00 82.00 103 GLU A C 1
ATOM 824 O O . GLU A 1 103 ? -11.235 -1.927 -5.001 1.00 82.00 103 GLU A O 1
ATOM 829 N N . ASP A 1 104 ? -11.571 -1.848 -2.777 1.00 79.75 104 ASP A N 1
ATOM 830 C CA . ASP A 1 104 ? -11.450 -0.394 -2.599 1.00 79.75 104 ASP A CA 1
ATOM 831 C C . ASP A 1 104 ? -10.418 -0.082 -1.501 1.00 79.75 104 ASP A C 1
ATOM 833 O O . ASP A 1 104 ? -10.631 -0.409 -0.328 1.00 79.75 104 ASP A O 1
ATOM 837 N N . ASP A 1 105 ? -9.292 0.547 -1.864 1.00 82.31 105 ASP A N 1
ATOM 838 C CA . ASP A 1 105 ? -8.263 0.995 -0.914 1.00 82.31 105 ASP A CA 1
ATOM 839 C C . ASP A 1 105 ? -8.555 2.365 -0.284 1.00 82.31 105 ASP A C 1
ATOM 841 O O . ASP A 1 105 ? -7.780 2.856 0.545 1.00 82.31 105 ASP A O 1
ATOM 845 N N . GLY A 1 106 ? -9.697 2.958 -0.624 1.00 76.56 106 GLY A N 1
ATOM 846 C CA . GLY A 1 106 ? -10.099 4.279 -0.198 1.00 76.56 106 GLY A CA 1
ATOM 847 C C . GLY A 1 106 ? -10.378 4.397 1.299 1.00 76.56 106 GLY A C 1
ATOM 848 O O . GLY A 1 106 ? -10.768 3.460 2.006 1.00 76.56 106 GLY A O 1
ATOM 849 N N . MET A 1 107 ? -10.239 5.619 1.806 1.00 77.38 107 MET A N 1
ATOM 850 C CA . MET A 1 107 ? -10.376 5.963 3.222 1.00 77.38 107 MET A CA 1
ATOM 851 C C . MET A 1 107 ? -11.775 5.660 3.770 1.00 77.38 107 MET A C 1
ATOM 853 O O . MET A 1 107 ? -11.927 5.311 4.941 1.00 77.38 107 MET A O 1
ATOM 857 N N . ARG A 1 108 ? -12.817 5.782 2.938 1.00 78.88 108 ARG A N 1
ATOM 858 C CA . ARG A 1 108 ? -14.188 5.433 3.340 1.00 78.88 108 ARG A CA 1
ATOM 859 C C . ARG A 1 108 ? -14.317 3.933 3.601 1.00 78.88 108 ARG A C 1
ATOM 861 O O . ARG A 1 108 ? -14.889 3.556 4.623 1.00 78.88 108 ARG A O 1
ATOM 868 N N . ALA A 1 109 ? -13.778 3.093 2.717 1.00 81.38 109 ALA A N 1
ATOM 869 C CA . ALA A 1 109 ? -13.775 1.645 2.893 1.00 81.38 109 ALA A CA 1
ATOM 870 C C . ALA A 1 109 ? -12.919 1.225 4.091 1.00 81.38 109 ALA A C 1
ATOM 872 O O . ALA A 1 109 ? -13.384 0.447 4.929 1.00 81.38 109 ALA A O 1
ATOM 873 N N . PHE A 1 110 ? -11.743 1.838 4.247 1.00 86.19 110 PHE A N 1
ATOM 874 C CA . PHE A 1 110 ? -10.897 1.639 5.420 1.00 86.19 110 PHE A CA 1
ATOM 875 C C . PHE A 1 110 ? -11.627 1.996 6.722 1.00 86.19 110 PHE A C 1
ATOM 877 O O . PHE A 1 110 ? -11.635 1.201 7.658 1.00 86.19 110 PHE A O 1
ATOM 884 N N . ASN A 1 111 ? -12.318 3.141 6.782 1.00 86.88 111 ASN A N 1
ATOM 885 C CA . ASN A 1 111 ? -13.087 3.534 7.965 1.00 86.88 111 ASN A CA 1
ATOM 886 C C . ASN A 1 111 ? -14.192 2.520 8.292 1.00 86.88 111 ASN A C 1
ATOM 888 O O . ASN A 1 111 ? -14.337 2.149 9.451 1.00 86.88 111 ASN A O 1
ATOM 892 N N . ARG A 1 112 ? -14.919 2.005 7.286 1.00 89.94 112 ARG A N 1
ATOM 893 C CA . ARG A 1 112 ? -15.914 0.934 7.496 1.00 89.94 112 ARG A CA 1
ATOM 894 C C . ARG A 1 112 ? -15.279 -0.340 8.052 1.00 89.94 112 ARG A C 1
ATOM 896 O O . ARG A 1 112 ? -15.874 -0.998 8.901 1.00 89.94 112 ARG A O 1
ATOM 903 N N . PHE A 1 113 ? -14.091 -0.715 7.578 1.00 93.75 113 PHE A N 1
ATOM 904 C CA . PHE A 1 113 ? -13.354 -1.847 8.139 1.00 93.75 113 PHE A CA 1
ATOM 905 C C . PHE A 1 113 ? -12.973 -1.591 9.600 1.00 93.75 113 PHE A C 1
ATOM 907 O O . PHE A 1 113 ? -13.304 -2.413 10.449 1.00 93.75 113 PHE A O 1
ATOM 914 N N . VAL A 1 114 ? -12.379 -0.435 9.911 1.00 93.00 114 VAL A N 1
ATOM 915 C CA . VAL A 1 114 ? -12.015 -0.055 11.286 1.00 93.00 114 VAL A CA 1
ATOM 916 C C . VAL A 1 114 ? -13.234 -0.082 12.210 1.00 93.00 114 VAL A C 1
ATOM 918 O O . VAL A 1 114 ? -13.162 -0.687 13.275 1.00 93.00 114 VAL A O 1
ATOM 921 N N . THR A 1 115 ? -14.370 0.485 11.793 1.00 93.25 115 THR A N 1
ATOM 922 C CA . THR A 1 115 ? -15.619 0.462 12.570 1.00 93.25 115 THR A CA 1
ATOM 923 C C . THR A 1 115 ? -16.092 -0.957 12.876 1.00 93.25 115 THR A C 1
ATOM 925 O O . THR A 1 115 ? -16.546 -1.208 13.988 1.00 93.25 115 THR A O 1
ATOM 928 N N . ARG A 1 116 ? -15.948 -1.905 11.940 1.00 93.62 116 ARG A N 1
ATOM 929 C CA . ARG A 1 116 ? -16.291 -3.318 12.186 1.00 93.62 116 ARG A CA 1
ATOM 930 C C . ARG A 1 116 ? -15.373 -3.983 13.215 1.00 93.62 116 ARG A C 1
ATOM 932 O O . ARG A 1 116 ? -15.847 -4.824 13.964 1.00 93.62 116 ARG A O 1
ATOM 939 N N . GLN A 1 117 ? -14.092 -3.612 13.257 1.00 94.12 117 GLN A N 1
ATOM 940 C CA . GLN A 1 117 ? -13.124 -4.204 14.192 1.00 94.12 117 GLN A CA 1
ATOM 941 C C . GLN A 1 117 ? -13.185 -3.589 15.598 1.00 94.12 117 GLN A C 1
ATOM 943 O O . GLN A 1 117 ? -12.893 -4.267 16.579 1.00 94.12 117 GLN A O 1
ATOM 948 N N . THR A 1 118 ? -13.524 -2.300 15.705 1.00 93.19 118 THR A N 1
ATOM 949 C CA . THR A 1 118 ? -13.424 -1.540 16.966 1.00 93.19 118 THR A CA 1
ATOM 950 C C . THR A 1 118 ? -14.770 -1.084 17.530 1.00 93.19 118 THR A C 1
ATOM 952 O O . THR A 1 118 ? -14.820 -0.591 18.651 1.00 93.19 118 THR A O 1
ATOM 955 N N . GLY A 1 119 ? -15.860 -1.168 16.759 1.00 91.25 119 GLY A N 1
ATOM 956 C CA . GLY A 1 119 ? -17.169 -0.603 17.115 1.00 91.25 119 GLY A CA 1
ATOM 957 C C . GLY A 1 119 ? -17.239 0.931 17.048 1.00 91.25 119 GLY A C 1
ATOM 958 O O . GLY A 1 119 ? -18.313 1.514 17.204 1.00 91.25 119 GLY A O 1
ATOM 959 N N . CYS A 1 120 ? -16.121 1.613 16.782 1.00 89.25 120 CYS A N 1
ATOM 960 C CA . CYS A 1 120 ? -16.064 3.069 16.705 1.00 89.25 120 CYS A CA 1
ATOM 961 C C . CYS A 1 120 ? -16.605 3.570 15.358 1.00 89.25 120 CYS A C 1
ATOM 963 O O . CYS A 1 120 ? -16.101 3.195 14.299 1.00 89.25 120 CYS A O 1
ATOM 965 N N . ARG A 1 121 ? -17.590 4.478 15.380 1.00 86.81 121 ARG A N 1
ATOM 966 C CA . ARG A 1 121 ? -18.237 5.029 14.166 1.00 86.81 121 ARG A CA 1
ATOM 967 C C . ARG A 1 121 ? -17.269 5.759 13.224 1.00 86.81 121 ARG A C 1
ATOM 969 O O . ARG A 1 121 ? -17.495 5.813 12.019 1.00 86.81 121 ARG A O 1
ATOM 976 N N . ASP A 1 122 ? -16.189 6.311 13.770 1.00 82.19 122 ASP A N 1
ATOM 977 C CA . ASP A 1 122 ? -15.107 6.941 13.013 1.00 82.19 122 ASP A CA 1
ATOM 978 C C . ASP A 1 122 ? -13.758 6.495 13.591 1.00 82.19 122 ASP A C 1
ATOM 980 O O . ASP A 1 122 ? -13.551 6.518 14.806 1.00 82.19 122 ASP A O 1
ATOM 984 N N . ARG A 1 123 ? -12.814 6.127 12.720 1.00 83.19 123 ARG A N 1
ATOM 985 C CA . ARG A 1 123 ? -11.444 5.741 13.086 1.00 83.19 123 ARG A CA 1
ATOM 986 C C . ARG A 1 123 ? -10.729 6.785 13.958 1.00 83.19 123 ARG A C 1
ATOM 988 O O . ARG A 1 123 ? -9.902 6.428 14.786 1.00 83.19 123 ARG A O 1
ATOM 995 N N . ARG A 1 124 ? -11.066 8.075 13.825 1.00 83.69 124 ARG A N 1
ATOM 996 C CA . ARG A 1 124 ? -10.497 9.179 14.623 1.00 83.69 124 ARG A CA 1
ATOM 997 C C . ARG A 1 124 ? -10.864 9.083 16.107 1.00 83.69 124 ARG A C 1
ATOM 999 O O . ARG A 1 124 ? -10.231 9.742 16.938 1.00 83.69 124 ARG A O 1
ATOM 1006 N N . MET A 1 125 ? -11.894 8.303 16.435 1.00 85.88 125 MET A N 1
ATOM 1007 C CA . MET A 1 125 ? -12.341 8.031 17.802 1.00 85.88 125 MET A CA 1
ATOM 1008 C C . MET A 1 125 ? -11.607 6.841 18.431 1.00 85.88 125 MET A C 1
ATOM 1010 O O . MET A 1 125 ? -11.665 6.684 19.645 1.00 85.88 125 MET A O 1
ATOM 1014 N N . VAL A 1 126 ? -10.872 6.043 17.648 1.00 87.38 126 VAL A N 1
ATOM 1015 C CA . VAL A 1 126 ? -10.091 4.915 18.169 1.00 87.38 126 VAL A CA 1
ATOM 1016 C C . VAL A 1 126 ? -8.930 5.454 19.007 1.00 87.38 126 VAL A C 1
ATOM 1018 O O . VAL A 1 126 ? -8.189 6.339 18.571 1.00 87.38 126 VAL A O 1
ATOM 1021 N N . ARG A 1 127 ? -8.794 4.946 20.235 1.00 80.50 127 ARG A N 1
ATOM 1022 C CA . ARG A 1 127 ? -7.740 5.345 21.188 1.00 80.50 127 ARG A CA 1
ATOM 1023 C C . ARG A 1 127 ? -6.810 4.197 21.595 1.00 80.50 127 ARG A C 1
ATOM 1025 O O . ARG A 1 127 ? -5.689 4.484 21.987 1.00 80.50 127 ARG A O 1
ATOM 1032 N N . GLY A 1 128 ? -7.242 2.938 21.465 1.00 81.38 128 GLY A N 1
ATOM 1033 C CA . GLY A 1 128 ? -6.439 1.765 21.850 1.00 81.38 128 GLY A CA 1
ATOM 1034 C C . GLY A 1 128 ? -6.650 0.505 21.003 1.00 81.38 128 GLY A C 1
ATOM 1035 O O . GLY A 1 128 ? -5.770 -0.340 20.944 1.00 81.38 128 GLY A O 1
ATOM 1036 N N . ASP A 1 129 ? -7.758 0.383 20.269 1.00 88.06 129 ASP A N 1
ATOM 1037 C CA . ASP A 1 129 ? -8.080 -0.843 19.517 1.00 88.06 129 ASP A CA 1
ATOM 1038 C C . ASP A 1 129 ? -7.380 -0.973 18.151 1.00 88.06 129 ASP A C 1
ATOM 1040 O O . ASP A 1 129 ? -7.772 -1.793 17.319 1.00 88.06 129 ASP A O 1
ATOM 1044 N N . TRP A 1 130 ? -6.341 -0.179 17.882 1.00 89.75 130 TRP A N 1
ATOM 1045 C CA . TRP A 1 130 ? -5.619 -0.256 16.609 1.00 89.75 130 TRP A CA 1
ATOM 1046 C C . TRP A 1 130 ? -4.893 -1.587 16.414 1.00 89.75 130 TRP A C 1
ATOM 1048 O O . TRP A 1 130 ? -4.798 -2.055 15.279 1.00 89.75 130 TRP A O 1
ATOM 1058 N N . ASP A 1 131 ? -4.446 -2.234 17.491 1.00 88.31 131 ASP A N 1
ATOM 1059 C CA . ASP A 1 131 ? -3.825 -3.556 17.405 1.00 88.31 131 ASP A CA 1
ATOM 1060 C C . ASP A 1 131 ? -4.800 -4.606 16.866 1.00 88.31 131 ASP A C 1
ATOM 1062 O O . ASP A 1 131 ? -4.423 -5.405 16.013 1.00 88.31 131 ASP A O 1
ATOM 1066 N N . LYS A 1 132 ? -6.084 -4.540 17.247 1.00 91.31 132 LYS A N 1
ATOM 1067 C CA . LYS A 1 132 ? -7.127 -5.422 16.695 1.00 91.31 132 LYS A CA 1
ATOM 1068 C C . LYS A 1 132 ? -7.268 -5.236 15.185 1.00 91.31 132 LYS A C 1
ATOM 1070 O O . LYS A 1 132 ? -7.331 -6.213 14.446 1.00 91.31 132 LYS A O 1
ATOM 1075 N N . VAL A 1 133 ? -7.266 -3.984 14.719 1.00 94.19 133 VAL A N 1
ATOM 1076 C CA . VAL A 1 133 ? -7.314 -3.658 13.283 1.00 94.19 133 VAL A CA 1
ATOM 1077 C C . VAL A 1 133 ? -6.082 -4.212 12.563 1.00 94.19 133 VAL A C 1
ATOM 1079 O O . VAL A 1 133 ? -6.210 -4.814 11.499 1.00 94.19 133 VAL A O 1
ATOM 1082 N N . ILE A 1 134 ? -4.890 -4.015 13.130 1.00 91.44 134 ILE A N 1
ATOM 1083 C CA . ILE A 1 134 ? -3.621 -4.461 12.543 1.00 91.44 134 ILE A CA 1
ATOM 1084 C C . ILE A 1 134 ? -3.558 -5.987 12.457 1.00 91.44 134 ILE A C 1
ATOM 1086 O O . ILE A 1 134 ? -3.180 -6.512 11.410 1.00 91.44 134 ILE A O 1
ATOM 1090 N N . GLU A 1 135 ? -3.916 -6.697 13.525 1.00 91.19 135 GLU A N 1
ATOM 1091 C CA . GLU A 1 135 ? -3.890 -8.160 13.539 1.00 91.19 135 GLU A CA 1
ATOM 1092 C C . GLU A 1 135 ? -4.958 -8.746 12.610 1.00 91.19 135 GLU A C 1
ATOM 1094 O O . GLU A 1 135 ? -4.650 -9.658 11.846 1.00 91.19 135 GLU A O 1
ATOM 1099 N N . ALA A 1 136 ? -6.158 -8.158 12.544 1.00 94.25 136 ALA A N 1
ATOM 1100 C CA . ALA A 1 136 ? -7.172 -8.566 11.570 1.00 94.25 136 ALA A CA 1
ATOM 1101 C C . ALA A 1 136 ? -6.672 -8.434 10.117 1.00 94.25 136 ALA A C 1
ATOM 1103 O O . ALA A 1 136 ? -6.892 -9.327 9.297 1.00 94.25 136 ALA A O 1
ATOM 1104 N N . LEU A 1 137 ? -5.960 -7.347 9.794 1.00 94.56 137 LEU A N 1
ATOM 1105 C CA . LEU A 1 137 ? -5.383 -7.151 8.460 1.00 94.56 137 LEU A CA 1
ATOM 1106 C C . LEU A 1 137 ? -4.250 -8.131 8.161 1.00 94.56 137 LEU A C 1
ATOM 1108 O O . LEU A 1 137 ? -4.164 -8.640 7.049 1.00 94.56 137 LEU A O 1
ATOM 1112 N N . LYS A 1 138 ? -3.385 -8.418 9.135 1.00 89.75 138 LYS A N 1
ATOM 1113 C CA . LYS A 1 138 ? -2.324 -9.417 8.963 1.00 89.75 138 LYS A CA 1
ATOM 1114 C C . LYS A 1 138 ? -2.881 -10.810 8.716 1.00 89.75 138 LYS A C 1
ATOM 1116 O O . LYS A 1 138 ? -2.379 -11.479 7.821 1.00 89.75 138 LYS A O 1
ATOM 1121 N N . VAL A 1 139 ? -3.900 -11.215 9.475 1.00 93.12 139 VAL A N 1
ATOM 1122 C CA . VAL A 1 139 ? -4.562 -12.515 9.306 1.00 93.12 139 VAL A CA 1
ATOM 1123 C C . VAL A 1 139 ? -5.174 -12.621 7.912 1.00 93.12 139 VAL A C 1
ATOM 1125 O O . VAL A 1 139 ? -4.971 -13.627 7.247 1.00 93.12 139 VAL A O 1
ATOM 1128 N N . MET A 1 140 ? -5.854 -11.575 7.432 1.00 93.75 140 MET A N 1
ATOM 1129 C CA . MET A 1 140 ? -6.384 -11.531 6.061 1.00 93.75 140 MET A CA 1
ATOM 1130 C C . MET A 1 140 ? -5.273 -11.681 5.014 1.00 93.75 140 MET A C 1
ATOM 1132 O O . MET A 1 140 ? -5.376 -12.494 4.104 1.00 93.75 140 MET A O 1
ATOM 1136 N N . LEU A 1 141 ? -4.187 -10.921 5.163 1.00 91.62 141 LEU A N 1
ATOM 1137 C CA . LEU A 1 141 ? -3.044 -10.956 4.250 1.00 91.62 141 LEU A CA 1
ATOM 1138 C C . LEU A 1 141 ? -2.319 -12.310 4.244 1.00 91.62 141 LEU A C 1
ATOM 1140 O O . LEU A 1 141 ? -1.843 -12.742 3.199 1.00 91.62 141 LEU A O 1
ATOM 1144 N N . GLU A 1 142 ? -2.225 -12.975 5.392 1.00 91.38 142 GLU A N 1
ATOM 1145 C CA . GLU A 1 142 ? -1.609 -14.298 5.514 1.00 91.38 142 GLU A CA 1
ATOM 1146 C C . GLU A 1 142 ? -2.506 -15.392 4.936 1.00 91.38 142 GLU A C 1
ATOM 1148 O O . GLU A 1 142 ? -2.042 -16.198 4.132 1.00 91.38 142 GLU A O 1
ATOM 1153 N N . ARG A 1 143 ? -3.791 -15.386 5.309 1.00 90.75 143 ARG A N 1
ATOM 1154 C CA . ARG A 1 143 ? -4.771 -16.399 4.910 1.00 90.75 143 ARG A CA 1
ATOM 1155 C C . ARG A 1 143 ? -5.108 -16.328 3.424 1.00 90.75 143 ARG A C 1
ATOM 1157 O O . ARG A 1 143 ? -5.099 -17.358 2.763 1.00 90.75 143 ARG A O 1
ATOM 1164 N N . ASP A 1 144 ? -5.411 -15.131 2.925 1.00 89.69 144 ASP A N 1
ATOM 1165 C CA . ASP A 1 144 ? -5.975 -14.948 1.582 1.00 89.69 144 ASP A CA 1
ATOM 1166 C C . ASP A 1 144 ? -4.935 -14.438 0.574 1.00 89.69 144 ASP A C 1
ATOM 1168 O O . ASP A 1 144 ? -5.109 -14.616 -0.624 1.00 89.69 144 ASP A O 1
ATOM 1172 N N . GLY A 1 145 ? -3.861 -13.789 1.042 1.00 86.12 145 GLY A N 1
ATOM 1173 C CA . GLY A 1 145 ? -2.825 -13.198 0.184 1.00 86.12 145 GLY A CA 1
ATOM 1174 C C . GLY A 1 145 ? -1.472 -13.903 0.219 1.00 86.12 145 GLY A C 1
ATOM 1175 O O . GLY A 1 145 ? -0.506 -13.361 -0.316 1.00 86.12 145 GLY A O 1
ATOM 1176 N N . GLY A 1 146 ? -1.348 -15.036 0.920 1.00 86.75 146 GLY A N 1
ATOM 1177 C CA . GLY A 1 146 ? -0.103 -15.811 0.998 1.00 86.75 146 GLY A CA 1
ATOM 1178 C C . GLY A 1 146 ? 1.082 -15.058 1.626 1.00 86.75 146 GLY A C 1
ATOM 1179 O O . GLY A 1 146 ? 2.255 -15.440 1.449 1.00 86.75 146 GLY A O 1
ATOM 1180 N N . VAL A 1 147 ? 0.816 -13.958 2.344 1.00 88.31 147 VAL A N 1
ATOM 1181 C CA . VAL A 1 147 ? 1.861 -13.152 2.976 1.00 88.31 147 VAL A CA 1
ATOM 1182 C C . VAL A 1 147 ? 2.440 -13.918 4.152 1.00 88.31 147 VAL A C 1
ATOM 1184 O O . VAL A 1 147 ? 1.778 -14.160 5.154 1.00 88.31 147 VAL A O 1
ATOM 1187 N N . ASN A 1 148 ? 3.720 -14.263 4.047 1.00 84.50 148 ASN A N 1
ATOM 1188 C CA . ASN A 1 148 ? 4.420 -14.922 5.131 1.00 84.50 148 ASN A CA 1
ATOM 1189 C C . ASN A 1 148 ? 5.043 -13.866 6.050 1.00 84.50 148 ASN A C 1
ATOM 1191 O O . ASN A 1 148 ? 6.044 -13.238 5.699 1.00 84.50 148 ASN A O 1
ATOM 1195 N N . TRP A 1 149 ? 4.443 -13.675 7.225 1.00 79.62 149 TRP A N 1
ATOM 1196 C CA . TRP A 1 149 ? 4.962 -12.776 8.257 1.00 79.62 149 TRP A CA 1
ATOM 1197 C C . TRP A 1 149 ? 6.101 -13.385 9.081 1.00 79.62 149 TRP A C 1
ATOM 1199 O O . TRP A 1 149 ? 6.773 -12.657 9.825 1.00 79.62 149 TRP A O 1
ATOM 1209 N N . ALA A 1 150 ? 6.322 -14.701 8.981 1.00 65.31 150 ALA A N 1
ATOM 1210 C CA . ALA A 1 150 ? 7.458 -15.355 9.609 1.00 65.31 150 ALA A CA 1
ATOM 1211 C C . ALA A 1 150 ? 8.766 -14.867 8.967 1.00 65.31 150 ALA A C 1
ATOM 1213 O O . ALA A 1 150 ? 8.805 -14.453 7.810 1.00 65.31 150 ALA A O 1
ATOM 1214 N N . ARG A 1 151 ? 9.852 -14.902 9.752 1.00 52.44 151 ARG A N 1
ATOM 1215 C CA . ARG A 1 151 ? 11.217 -14.534 9.329 1.00 52.44 151 ARG A CA 1
ATOM 1216 C C . ARG A 1 151 ? 11.487 -15.060 7.911 1.00 52.44 151 ARG A C 1
ATOM 1218 O O . ARG A 1 151 ? 11.342 -16.262 7.703 1.00 52.44 151 ARG A O 1
ATOM 1225 N N . HIS A 1 152 ? 11.874 -14.191 6.972 1.00 49.25 152 HIS A N 1
ATOM 1226 C CA . HIS A 1 152 ? 12.327 -14.589 5.636 1.00 49.25 152 HIS A CA 1
ATOM 1227 C C . HIS A 1 152 ? 13.359 -15.727 5.781 1.00 49.25 152 HIS A C 1
ATOM 1229 O O . HIS A 1 152 ? 14.463 -15.507 6.267 1.00 49.25 152 HIS A O 1
ATOM 1235 N N . LYS A 1 153 ? 12.983 -16.970 5.449 1.00 36.47 153 LYS A N 1
ATOM 1236 C CA . LYS A 1 153 ? 13.834 -18.170 5.577 1.00 36.47 153 LYS A CA 1
ATOM 1237 C C . LYS A 1 153 ? 14.841 -18.289 4.418 1.00 36.47 153 LYS A C 1
ATOM 1239 O O . LYS A 1 153 ? 15.004 -19.371 3.866 1.00 36.47 153 LYS A O 1
ATOM 1244 N N . LEU A 1 154 ? 15.478 -17.191 4.015 1.00 38.09 154 LEU A N 1
ATOM 1245 C CA . LEU A 1 154 ? 16.580 -17.232 3.045 1.00 38.09 154 LEU A CA 1
ATOM 1246 C C . LEU A 1 154 ? 17.940 -16.830 3.628 1.00 38.09 154 LEU A C 1
ATOM 1248 O O . LEU A 1 154 ? 18.926 -16.978 2.920 1.00 38.09 154 LEU A O 1
ATOM 1252 N N . ASP A 1 155 ? 18.036 -16.464 4.913 1.00 35.50 155 ASP A N 1
ATOM 1253 C CA . ASP A 1 155 ? 19.306 -15.986 5.471 1.00 35.50 155 ASP A CA 1
ATOM 1254 C C . ASP A 1 155 ? 19.836 -16.857 6.617 1.00 35.50 155 ASP A C 1
ATOM 1256 O O . ASP A 1 155 ? 19.307 -16.913 7.733 1.00 35.50 155 ASP A O 1
ATOM 1260 N N . ILE A 1 156 ? 20.936 -17.530 6.290 1.00 37.84 156 ILE A N 1
ATOM 1261 C CA . ILE A 1 156 ? 21.954 -18.050 7.192 1.00 37.84 156 ILE A CA 1
ATOM 1262 C C . ILE A 1 156 ? 22.725 -16.820 7.699 1.00 37.84 156 ILE A C 1
ATOM 1264 O O . ILE A 1 156 ? 23.558 -16.318 6.965 1.00 37.84 156 ILE A O 1
ATOM 1268 N N . GLU A 1 157 ? 22.392 -16.269 8.875 1.00 34.41 157 GLU A N 1
ATOM 1269 C CA . GLU A 1 157 ? 23.354 -15.717 9.860 1.00 34.41 157 GLU A CA 1
ATOM 1270 C C . GLU A 1 157 ? 22.674 -14.973 11.040 1.00 34.41 157 GLU A C 1
ATOM 1272 O O . GLU A 1 157 ? 21.650 -14.298 10.883 1.00 34.41 157 GLU A O 1
ATOM 1277 N N . PRO A 1 158 ? 23.211 -15.082 12.273 1.00 37.94 158 PRO A N 1
ATOM 1278 C CA . PRO A 1 158 ? 22.638 -14.466 13.461 1.00 37.94 158 PRO A CA 1
ATOM 1279 C C . PRO A 1 158 ? 23.227 -13.068 13.722 1.00 37.94 158 PRO A C 1
ATOM 1281 O O . PRO A 1 158 ? 24.150 -12.911 14.512 1.00 37.94 158 PRO A O 1
ATOM 1284 N N . GLY A 1 159 ? 22.634 -12.024 13.140 1.00 41.00 159 GLY A N 1
ATOM 1285 C CA . GLY A 1 159 ? 22.985 -10.641 13.482 1.00 41.00 159 GLY A CA 1
ATOM 1286 C C . GLY A 1 159 ? 22.027 -9.613 12.881 1.00 41.00 159 GLY A C 1
ATOM 1287 O O . GLY A 1 159 ? 21.879 -9.536 11.675 1.00 41.00 159 GLY A O 1
ATOM 1288 N N . ASN A 1 160 ? 21.374 -8.816 13.735 1.00 45.47 160 ASN A N 1
ATOM 1289 C CA . ASN A 1 160 ? 20.568 -7.631 13.387 1.00 45.47 160 ASN A CA 1
ATOM 1290 C C . ASN A 1 160 ? 19.291 -7.861 12.528 1.00 45.47 160 ASN A C 1
ATOM 1292 O O . ASN A 1 160 ? 19.191 -7.505 11.358 1.00 45.47 160 ASN A O 1
ATOM 1296 N N . LYS A 1 161 ? 18.259 -8.447 13.152 1.00 48.28 161 LYS A N 1
ATOM 1297 C CA . LYS A 1 161 ? 17.009 -8.911 12.514 1.00 48.28 161 LYS A CA 1
ATOM 1298 C C . LYS A 1 161 ? 15.942 -7.807 12.421 1.00 48.28 161 LYS A C 1
ATOM 1300 O O . LYS A 1 161 ? 15.078 -7.717 13.298 1.00 48.28 161 LYS A O 1
ATOM 1305 N N . LYS A 1 162 ? 15.932 -6.988 11.364 1.00 53.72 162 LYS A N 1
ATOM 1306 C CA . LYS A 1 162 ? 14.830 -6.032 11.130 1.00 53.72 162 LYS A CA 1
ATOM 1307 C C . LYS A 1 162 ? 13.656 -6.722 10.421 1.00 53.72 162 LYS A C 1
ATOM 1309 O O . LYS A 1 162 ? 13.824 -7.330 9.372 1.00 53.72 162 LYS A O 1
ATOM 1314 N N . ARG A 1 163 ? 12.443 -6.630 10.982 1.00 62.12 163 ARG A N 1
ATOM 1315 C CA . ARG A 1 163 ? 11.211 -7.060 10.291 1.00 62.12 163 ARG A CA 1
ATOM 1316 C C . ARG A 1 163 ? 10.946 -6.105 9.119 1.00 62.12 163 ARG A C 1
ATOM 1318 O O . ARG A 1 163 ? 10.827 -4.903 9.355 1.00 62.12 163 ARG A O 1
ATOM 1325 N N . CYS A 1 164 ? 10.782 -6.627 7.903 1.00 72.69 164 CYS A N 1
ATOM 1326 C CA . CYS A 1 164 ? 10.480 -5.835 6.704 1.00 72.69 164 CYS A CA 1
ATOM 1327 C C . CYS A 1 164 ? 9.114 -6.231 6.105 1.00 72.69 164 CYS A C 1
ATOM 1329 O O . CYS A 1 164 ? 9.067 -6.998 5.148 1.00 72.69 164 CYS A O 1
ATOM 1331 N N . PRO A 1 165 ? 7.982 -5.707 6.626 1.00 81.88 165 PRO A N 1
ATOM 1332 C CA . PRO A 1 165 ? 6.639 -6.057 6.143 1.00 81.88 165 PRO A CA 1
ATOM 1333 C C . PRO A 1 165 ? 6.445 -5.865 4.635 1.00 81.88 165 PRO A C 1
ATOM 1335 O O . PRO A 1 165 ? 5.795 -6.677 3.989 1.00 81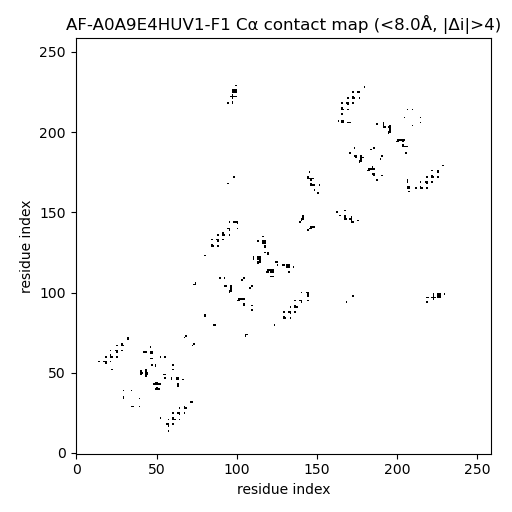.88 165 PRO A O 1
ATOM 1338 N N . ARG A 1 166 ? 7.052 -4.822 4.060 1.00 84.38 166 ARG A N 1
ATOM 1339 C CA . ARG A 1 166 ? 7.011 -4.562 2.616 1.00 84.38 166 ARG A CA 1
ATOM 1340 C C . ARG A 1 166 ? 7.654 -5.683 1.803 1.00 84.38 166 ARG A C 1
ATOM 1342 O O . ARG A 1 166 ? 7.091 -6.101 0.801 1.00 84.38 166 ARG A O 1
ATOM 1349 N N . ALA A 1 167 ? 8.793 -6.205 2.257 1.00 86.38 167 ALA A N 1
ATOM 1350 C CA . ALA A 1 167 ? 9.469 -7.321 1.603 1.00 86.38 167 ALA A CA 1
ATOM 1351 C C . ALA A 1 167 ? 8.592 -8.583 1.599 1.00 86.38 167 ALA A C 1
ATOM 1353 O O . ALA A 1 167 ? 8.510 -9.266 0.580 1.00 86.38 167 ALA A O 1
ATOM 1354 N N . ALA A 1 168 ? 7.878 -8.856 2.698 1.00 88.12 168 ALA A N 1
ATOM 1355 C CA . ALA A 1 168 ? 6.929 -9.968 2.771 1.00 88.12 168 ALA A CA 1
ATOM 1356 C C . ALA A 1 168 ? 5.785 -9.826 1.750 1.00 88.12 168 ALA A C 1
ATOM 1358 O O . ALA A 1 168 ? 5.455 -10.799 1.072 1.00 88.12 168 ALA A O 1
ATOM 1359 N N . VAL A 1 169 ? 5.234 -8.616 1.589 1.00 90.25 169 VAL A N 1
ATOM 1360 C CA . VAL A 1 169 ? 4.189 -8.325 0.591 1.00 90.25 169 VAL A CA 1
ATOM 1361 C C . VAL A 1 169 ? 4.721 -8.484 -0.835 1.00 90.25 169 VAL A C 1
ATOM 1363 O O . VAL A 1 169 ? 4.077 -9.147 -1.640 1.00 90.25 169 VAL A O 1
ATOM 1366 N N . ILE A 1 170 ? 5.915 -7.964 -1.143 1.00 90.06 170 ILE A N 1
ATOM 1367 C CA . ILE A 1 170 ? 6.541 -8.113 -2.471 1.00 90.06 170 ILE A CA 1
ATOM 1368 C C . ILE A 1 170 ? 6.725 -9.593 -2.823 1.00 90.06 170 ILE A C 1
ATOM 1370 O O . ILE A 1 170 ? 6.388 -10.018 -3.926 1.00 90.06 170 ILE A O 1
ATOM 1374 N N . LEU A 1 171 ? 7.239 -10.396 -1.885 1.00 88.81 171 LEU A N 1
ATOM 1375 C CA . LEU A 1 171 ? 7.408 -11.834 -2.101 1.00 88.81 171 LEU A CA 1
ATOM 1376 C C . LEU A 1 171 ? 6.076 -12.565 -2.261 1.00 88.81 171 LEU A C 1
ATOM 1378 O O . LEU A 1 171 ? 6.025 -13.576 -2.955 1.00 88.81 171 LEU A O 1
ATOM 1382 N N . ALA A 1 172 ? 5.018 -12.122 -1.584 1.00 89.19 172 ALA A N 1
ATOM 1383 C CA . ALA A 1 172 ? 3.682 -12.678 -1.761 1.00 89.19 172 ALA A CA 1
ATOM 1384 C C . ALA A 1 172 ? 3.145 -12.366 -3.163 1.00 89.19 172 ALA A C 1
ATOM 1386 O O . ALA A 1 172 ? 2.846 -13.290 -3.905 1.00 89.19 172 ALA A O 1
ATOM 1387 N N . GLN A 1 173 ? 3.175 -11.098 -3.582 1.00 89.81 173 GLN A N 1
ATOM 1388 C CA . GLN A 1 173 ? 2.755 -10.690 -4.926 1.00 89.81 173 GLN A CA 1
ATOM 1389 C C . GLN A 1 173 ? 3.535 -11.405 -6.031 1.00 89.81 173 GLN A C 1
ATOM 1391 O O . GLN A 1 173 ? 2.955 -11.799 -7.034 1.00 89.81 173 GLN A O 1
ATOM 1396 N N . TRP A 1 174 ? 4.845 -11.591 -5.856 1.00 88.25 174 TRP A N 1
ATOM 1397 C CA . TRP A 1 174 ? 5.658 -12.324 -6.824 1.00 88.25 174 TRP A CA 1
ATOM 1398 C C . TRP A 1 174 ? 5.256 -13.796 -6.942 1.00 88.25 174 TRP A C 1
ATOM 1400 O O . TRP A 1 174 ? 5.236 -14.338 -8.044 1.00 88.25 174 TRP A O 1
ATOM 1410 N N . ARG A 1 175 ? 4.941 -14.443 -5.812 1.00 85.94 175 ARG A N 1
ATOM 1411 C CA . ARG A 1 175 ? 4.460 -15.830 -5.792 1.00 85.94 175 ARG A CA 1
ATOM 1412 C C . ARG A 1 175 ? 3.104 -15.937 -6.479 1.00 85.94 175 ARG A C 1
ATOM 1414 O O . ARG A 1 175 ? 2.974 -16.752 -7.380 1.00 85.94 175 ARG A O 1
ATOM 1421 N N . GLU A 1 176 ? 2.173 -15.047 -6.149 1.00 83.75 176 GLU A N 1
ATOM 1422 C CA . GLU A 1 176 ? 0.868 -14.973 -6.813 1.00 83.75 176 GLU A CA 1
ATOM 1423 C C . GLU A 1 176 ? 1.010 -14.757 -8.328 1.00 83.75 176 GLU A C 1
ATOM 1425 O O . GLU A 1 176 ? 0.448 -15.503 -9.118 1.00 83.75 176 GLU A O 1
ATOM 1430 N N . LEU A 1 177 ? 1.839 -13.807 -8.776 1.00 82.44 177 LEU A N 1
ATOM 1431 C CA . LEU A 1 177 ? 2.079 -13.572 -10.209 1.00 82.44 177 LEU A CA 1
ATOM 1432 C C . LEU A 1 177 ? 2.684 -14.782 -10.941 1.00 82.44 177 LEU A C 1
ATOM 1434 O O . LEU A 1 177 ? 2.459 -14.944 -12.142 1.00 82.44 177 LEU A O 1
ATOM 1438 N N . ALA A 1 178 ? 3.455 -15.620 -10.245 1.00 79.38 178 ALA A N 1
ATOM 1439 C CA . ALA A 1 178 ? 3.999 -16.844 -10.822 1.00 79.38 178 ALA A CA 1
ATOM 1440 C C . ALA A 1 178 ? 2.918 -17.918 -11.046 1.00 79.38 178 ALA A C 1
ATOM 1442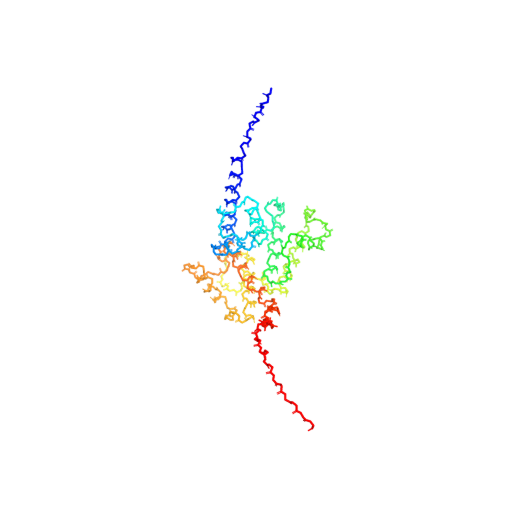 O O . ALA A 1 178 ? 3.031 -18.669 -12.014 1.00 79.38 178 ALA A O 1
ATOM 1443 N N . GLU A 1 179 ? 1.870 -17.960 -10.215 1.00 73.19 179 GLU A N 1
ATOM 1444 C CA . GLU A 1 179 ? 0.710 -18.850 -10.409 1.00 73.19 179 GLU A CA 1
ATOM 1445 C C . GLU A 1 179 ? -0.088 -18.474 -11.668 1.00 73.19 179 GLU A C 1
ATOM 1447 O O . GLU A 1 179 ? -0.547 -19.347 -12.398 1.00 73.19 179 GLU A O 1
ATOM 1452 N N . TYR A 1 180 ? -0.148 -17.182 -12.016 1.00 70.69 180 TYR A N 1
ATOM 1453 C CA . TYR A 1 180 ? -0.734 -16.709 -13.282 1.00 70.69 180 TYR A CA 1
ATOM 1454 C C . TYR A 1 180 ? 0.163 -16.954 -14.515 1.00 70.69 180 TYR A C 1
ATOM 1456 O O . TYR A 1 180 ? -0.105 -16.413 -15.585 1.00 70.69 180 TYR A O 1
ATOM 1464 N N . ALA A 1 181 ? 1.243 -17.738 -14.388 1.00 63.09 181 ALA A N 1
ATOM 1465 C CA . ALA A 1 181 ? 2.222 -18.049 -15.439 1.00 63.09 181 ALA A CA 1
ATOM 1466 C C . ALA A 1 181 ? 2.905 -16.828 -16.098 1.00 63.09 181 ALA A C 1
ATOM 1468 O O . ALA A 1 181 ? 3.603 -16.969 -17.102 1.00 63.09 181 ALA A O 1
ATOM 1469 N N . MET A 1 182 ? 2.777 -15.633 -15.509 1.00 57.56 182 MET A N 1
ATOM 1470 C CA . MET A 1 182 ? 3.364 -14.390 -16.034 1.00 57.56 182 MET A CA 1
ATOM 1471 C C . MET A 1 182 ? 4.863 -14.268 -15.737 1.00 57.56 182 MET A C 1
ATOM 1473 O O . MET A 1 182 ? 5.549 -13.396 -16.272 1.00 57.56 182 MET A O 1
ATOM 1477 N N . VAL A 1 183 ? 5.385 -15.124 -14.855 1.00 58.84 183 VAL A N 1
ATOM 1478 C CA . VAL A 1 183 ? 6.755 -15.065 -14.350 1.00 58.84 183 VAL A CA 1
ATOM 1479 C C . VAL A 1 183 ? 7.312 -16.485 -14.186 1.00 58.84 183 VAL A C 1
ATOM 1481 O O . VAL A 1 183 ? 6.614 -17.347 -13.649 1.00 58.84 183 VAL A O 1
ATOM 1484 N N . PRO A 1 184 ? 8.577 -16.760 -14.569 1.00 54.41 184 PRO A N 1
ATOM 1485 C CA . PRO A 1 184 ? 9.200 -18.059 -14.325 1.00 54.41 184 PRO A CA 1
ATOM 1486 C C . PRO A 1 184 ? 9.256 -18.372 -12.816 1.00 54.41 184 PRO A C 1
ATOM 1488 O O . PRO A 1 184 ? 9.994 -17.731 -12.069 1.00 54.41 184 PRO A O 1
ATOM 1491 N N . ARG A 1 185 ? 8.417 -19.329 -12.392 1.00 52.19 185 ARG A N 1
ATOM 1492 C CA . ARG A 1 185 ? 8.248 -19.945 -11.055 1.00 52.19 185 ARG A CA 1
ATOM 1493 C C . ARG A 1 185 ? 8.987 -19.265 -9.892 1.00 52.19 185 ARG A C 1
ATOM 1495 O O . ARG A 1 185 ? 10.150 -19.578 -9.657 1.00 52.19 185 ARG A O 1
ATOM 1502 N N . GLY A 1 186 ? 8.275 -18.423 -9.127 1.00 56.69 186 GLY A N 1
ATOM 1503 C CA . GLY A 1 186 ? 8.346 -18.236 -7.659 1.00 56.69 186 GLY A CA 1
ATOM 1504 C C . GLY A 1 186 ? 9.701 -18.053 -6.949 1.00 56.69 186 GLY A C 1
ATOM 1505 O O . GLY A 1 186 ? 9.738 -18.016 -5.721 1.00 56.69 186 GLY A O 1
ATOM 1506 N N . ASN A 1 187 ? 10.814 -17.950 -7.672 1.00 70.06 187 ASN A N 1
ATOM 1507 C CA . ASN A 1 187 ? 12.160 -17.970 -7.117 1.00 70.06 187 ASN A CA 1
ATOM 1508 C C . ASN A 1 187 ? 12.613 -16.544 -6.778 1.00 70.06 187 ASN A C 1
ATOM 1510 O O . ASN A 1 187 ? 12.611 -15.658 -7.639 1.00 70.06 187 ASN A O 1
ATOM 1514 N N . ALA A 1 188 ? 13.042 -16.330 -5.532 1.00 73.62 188 ALA A N 1
ATOM 1515 C CA . ALA A 1 188 ? 13.563 -15.050 -5.060 1.00 73.62 188 ALA A CA 1
ATOM 1516 C C . ALA A 1 188 ? 14.748 -14.545 -5.906 1.00 73.62 188 ALA A C 1
ATOM 1518 O O . ALA A 1 188 ? 14.871 -13.344 -6.115 1.00 73.62 188 ALA A O 1
ATOM 1519 N N . ALA A 1 189 ? 15.578 -15.433 -6.464 1.00 78.56 189 ALA A N 1
ATOM 1520 C CA . ALA A 1 189 ? 16.676 -15.049 -7.354 1.00 78.56 189 ALA A CA 1
ATOM 1521 C C . ALA A 1 189 ? 16.187 -14.390 -8.654 1.00 78.56 189 ALA A C 1
ATOM 1523 O O . ALA A 1 189 ? 16.766 -13.404 -9.110 1.00 78.56 189 ALA A O 1
ATOM 1524 N N . ILE A 1 190 ? 15.084 -14.888 -9.219 1.00 81.56 190 ILE A N 1
ATOM 1525 C CA . ILE A 1 190 ? 14.492 -14.342 -10.448 1.00 81.56 190 ILE A CA 1
ATOM 1526 C C . ILE A 1 190 ? 13.826 -13.001 -10.149 1.00 81.56 190 ILE A C 1
ATOM 1528 O O . ILE A 1 190 ? 13.977 -12.061 -10.925 1.00 81.56 190 ILE A O 1
ATOM 1532 N N . LEU A 1 191 ? 13.170 -12.878 -8.990 1.00 84.12 191 LEU A N 1
ATOM 1533 C CA . LEU A 1 191 ? 12.665 -11.595 -8.505 1.00 84.12 191 LEU A CA 1
ATOM 1534 C C . LEU A 1 191 ? 13.795 -10.563 -8.391 1.00 84.12 191 LEU A C 1
ATOM 1536 O O . LEU A 1 191 ? 13.665 -9.449 -8.894 1.00 84.12 191 LEU A O 1
ATOM 1540 N N . MET A 1 192 ? 14.910 -10.930 -7.754 1.00 85.69 192 MET A N 1
ATOM 1541 C CA . MET A 1 192 ? 16.057 -10.035 -7.588 1.00 85.69 192 MET A CA 1
ATOM 1542 C C . MET A 1 192 ? 16.647 -9.619 -8.939 1.00 85.69 192 MET A C 1
ATOM 1544 O O . MET A 1 192 ? 16.894 -8.434 -9.146 1.00 85.69 192 MET A O 1
ATOM 1548 N N . ALA A 1 193 ? 16.805 -10.555 -9.880 1.00 84.62 193 ALA A N 1
ATOM 1549 C CA . ALA A 1 193 ? 17.271 -10.258 -11.234 1.00 84.62 193 ALA A CA 1
ATOM 1550 C C . ALA A 1 193 ? 16.291 -9.352 -12.002 1.00 84.62 193 ALA A C 1
ATOM 1552 O O . ALA A 1 193 ? 16.710 -8.414 -12.684 1.00 84.62 193 ALA A O 1
ATOM 1553 N N . PHE A 1 194 ? 14.982 -9.585 -11.860 1.00 85.88 194 PHE A N 1
ATOM 1554 C CA . PHE A 1 194 ? 13.943 -8.747 -12.455 1.00 85.88 194 PHE A CA 1
ATOM 1555 C C . PHE A 1 194 ? 14.002 -7.316 -11.912 1.00 85.88 194 PHE A C 1
ATOM 1557 O O . PHE A 1 194 ? 14.047 -6.366 -12.694 1.00 85.88 194 PHE A O 1
ATOM 1564 N N . ILE A 1 195 ? 14.045 -7.154 -10.585 1.00 81.19 195 ILE A N 1
ATOM 1565 C CA . ILE A 1 195 ? 14.147 -5.844 -9.929 1.00 81.19 195 ILE A CA 1
ATOM 1566 C C . ILE A 1 195 ? 15.443 -5.151 -10.355 1.00 81.19 195 ILE A C 1
ATOM 1568 O O . ILE A 1 195 ? 15.407 -3.989 -10.756 1.00 81.19 195 ILE A O 1
ATOM 1572 N N . GLN A 1 196 ? 16.573 -5.862 -10.323 1.00 82.88 196 GLN A N 1
ATOM 1573 C CA . GLN A 1 196 ? 17.864 -5.322 -10.737 1.00 82.88 196 GLN A CA 1
ATOM 1574 C C . GLN A 1 196 ? 17.805 -4.784 -12.167 1.00 82.88 196 GLN A C 1
ATOM 1576 O O . GLN A 1 196 ? 18.183 -3.638 -12.396 1.00 82.88 196 GLN A O 1
ATOM 1581 N N . LYS A 1 197 ? 17.299 -5.579 -13.118 1.00 82.88 197 LYS A N 1
ATOM 1582 C CA . LYS A 1 197 ? 17.203 -5.186 -14.528 1.00 82.88 197 LYS A CA 1
ATOM 1583 C C . LYS A 1 197 ? 16.226 -4.028 -14.733 1.00 82.88 197 LYS A C 1
ATOM 1585 O O . LYS A 1 197 ? 16.551 -3.077 -15.437 1.00 82.88 197 LYS A O 1
ATOM 1590 N N . LYS A 1 198 ? 15.041 -4.084 -14.114 1.00 81.25 198 LYS A N 1
ATOM 1591 C CA . LYS A 1 198 ? 13.987 -3.069 -14.278 1.00 81.25 198 LYS A CA 1
ATOM 1592 C C . LYS A 1 198 ? 14.392 -1.711 -13.704 1.00 81.25 198 LYS A C 1
ATOM 1594 O O . LYS A 1 198 ? 14.092 -0.691 -14.315 1.00 81.25 198 LYS A O 1
ATOM 1599 N N . TYR A 1 199 ? 15.060 -1.704 -12.551 1.00 77.19 199 TYR A N 1
ATOM 1600 C CA . TYR A 1 199 ? 15.449 -0.485 -11.834 1.00 77.19 199 TYR A CA 1
ATOM 1601 C C . TYR A 1 199 ? 16.943 -0.153 -11.956 1.00 77.19 199 TYR A C 1
ATOM 1603 O O . TYR A 1 199 ? 17.417 0.745 -11.268 1.00 77.19 199 TYR A O 1
ATOM 1611 N N . GLN A 1 200 ? 17.673 -0.860 -12.829 1.00 82.06 200 GLN A N 1
ATOM 1612 C CA . GLN A 1 200 ? 19.092 -0.636 -13.141 1.00 82.06 200 GLN A CA 1
ATOM 1613 C C . GLN A 1 200 ? 19.980 -0.591 -11.887 1.00 82.06 200 GLN A C 1
ATOM 1615 O O . GLN A 1 200 ? 20.854 0.262 -11.737 1.00 82.06 200 GLN A O 1
ATOM 1620 N N . LEU A 1 201 ? 19.740 -1.516 -10.953 1.00 74.06 201 LEU A N 1
ATOM 1621 C CA . LEU A 1 201 ? 20.517 -1.591 -9.719 1.00 74.06 201 LEU A CA 1
ATOM 1622 C C . LEU A 1 201 ? 21.923 -2.130 -10.007 1.00 74.06 201 LEU A C 1
ATOM 1624 O O . LEU A 1 201 ? 22.092 -3.100 -10.748 1.00 74.06 201 LEU A O 1
ATOM 1628 N N . ALA A 1 202 ? 22.931 -1.550 -9.350 1.00 78.38 202 ALA A N 1
ATOM 1629 C CA . ALA A 1 202 ? 24.331 -1.956 -9.511 1.00 78.38 202 ALA A CA 1
ATOM 1630 C C . ALA A 1 202 ? 24.584 -3.432 -9.146 1.00 78.38 202 ALA A C 1
ATOM 1632 O O . ALA A 1 202 ? 25.483 -4.064 -9.693 1.00 78.38 202 ALA A O 1
ATOM 1633 N N . LYS A 1 203 ? 23.785 -3.988 -8.229 1.00 79.94 203 LYS A N 1
ATOM 1634 C CA . LYS A 1 203 ? 23.827 -5.393 -7.815 1.00 79.94 203 LYS A CA 1
ATOM 1635 C C . LYS A 1 203 ? 22.411 -5.909 -7.535 1.00 79.94 203 LYS A C 1
ATOM 1637 O O . LYS A 1 203 ? 21.537 -5.092 -7.227 1.00 79.94 203 LYS A O 1
ATOM 1642 N N . PRO A 1 204 ? 22.164 -7.227 -7.611 1.00 81.69 204 PRO A N 1
ATOM 1643 C CA . PRO A 1 204 ? 20.909 -7.795 -7.140 1.00 81.69 204 PRO A CA 1
ATOM 1644 C C . PRO A 1 204 ? 20.775 -7.554 -5.632 1.00 81.69 204 PRO A C 1
ATOM 1646 O O . PRO A 1 204 ? 21.706 -7.803 -4.867 1.00 81.69 204 PRO A O 1
ATOM 1649 N N . LEU A 1 205 ? 19.623 -7.029 -5.224 1.00 79.50 205 LEU A N 1
ATOM 1650 C CA . LEU A 1 205 ? 19.285 -6.761 -3.830 1.00 79.50 205 LEU A CA 1
ATOM 1651 C C . LEU A 1 205 ? 18.022 -7.529 -3.471 1.00 79.50 205 LEU A C 1
ATOM 1653 O O . LEU A 1 205 ? 17.055 -7.527 -4.240 1.00 79.50 205 LEU A O 1
ATOM 1657 N N . SER A 1 206 ? 18.021 -8.144 -2.291 1.00 81.88 206 SER A N 1
ATOM 1658 C CA . SER A 1 206 ? 16.814 -8.752 -1.745 1.00 81.88 206 SER A CA 1
ATOM 1659 C C . SER A 1 206 ? 15.780 -7.665 -1.416 1.00 81.88 206 SER A C 1
ATOM 1661 O O . SER A 1 206 ? 16.152 -6.523 -1.121 1.00 81.88 206 SER A O 1
ATOM 1663 N N . PRO A 1 207 ? 14.467 -7.967 -1.454 1.00 83.56 207 PRO A N 1
ATOM 1664 C CA . PRO A 1 207 ? 13.438 -6.959 -1.211 1.00 83.56 207 PRO A CA 1
ATOM 1665 C C . PRO A 1 207 ? 13.589 -6.196 0.113 1.00 83.56 207 PRO A C 1
ATOM 1667 O O . PRO A 1 207 ? 13.226 -5.026 0.172 1.00 83.56 207 PRO A O 1
ATOM 1670 N N . ASP A 1 208 ? 14.140 -6.809 1.162 1.00 82.44 208 ASP A N 1
ATOM 1671 C CA . ASP A 1 208 ? 14.380 -6.193 2.474 1.00 82.44 208 ASP A CA 1
ATOM 1672 C C . ASP A 1 208 ? 15.560 -5.204 2.495 1.00 82.44 208 ASP A C 1
ATOM 1674 O O . ASP A 1 208 ? 15.563 -4.295 3.327 1.00 82.44 208 ASP A O 1
ATOM 1678 N N . GLN A 1 209 ? 16.498 -5.327 1.552 1.00 81.25 209 GLN A N 1
ATOM 1679 C CA . GLN A 1 209 ? 17.645 -4.428 1.383 1.00 81.25 209 GLN A CA 1
ATOM 1680 C C . GLN A 1 209 ? 17.318 -3.191 0.533 1.00 81.25 209 GLN A C 1
ATOM 1682 O O . GLN A 1 209 ? 18.104 -2.243 0.483 1.00 81.25 209 GLN A O 1
ATOM 1687 N N . LEU A 1 210 ? 16.173 -3.188 -0.154 1.00 77.88 210 LEU A N 1
ATOM 1688 C CA . LEU A 1 210 ? 15.754 -2.070 -0.995 1.00 77.88 210 LEU A CA 1
ATOM 1689 C C . LEU A 1 210 ? 15.341 -0.850 -0.150 1.00 77.88 210 LEU A C 1
ATOM 1691 O O . LEU A 1 210 ? 14.741 -1.006 0.918 1.00 77.88 210 LEU A O 1
ATOM 1695 N N . PRO A 1 211 ? 15.569 0.383 -0.640 1.00 79.94 211 PRO A N 1
ATOM 1696 C CA . PRO A 1 211 ? 14.996 1.582 -0.036 1.00 79.94 211 PRO A CA 1
ATOM 1697 C C . PRO A 1 211 ? 13.466 1.486 0.061 1.00 79.94 211 PRO A C 1
ATOM 1699 O O . PRO A 1 211 ? 12.817 0.968 -0.849 1.00 79.94 211 PRO A O 1
ATOM 1702 N N . ALA A 1 212 ? 12.874 2.034 1.128 1.00 73.25 212 ALA A N 1
ATOM 1703 C CA . ALA A 1 212 ? 11.428 1.951 1.373 1.00 73.25 212 ALA A CA 1
ATOM 1704 C C . ALA A 1 212 ? 10.582 2.490 0.202 1.00 73.25 212 ALA A C 1
ATOM 1706 O O . ALA A 1 212 ? 9.576 1.884 -0.153 1.00 73.25 212 ALA A O 1
ATOM 1707 N N . GLU A 1 213 ? 11.031 3.569 -0.442 1.00 73.62 213 GLU A N 1
ATOM 1708 C CA . GLU A 1 213 ? 10.350 4.159 -1.604 1.00 73.62 213 GLU A CA 1
ATOM 1709 C C . GLU A 1 213 ? 10.322 3.212 -2.808 1.00 73.62 213 GLU A C 1
ATOM 1711 O O . GLU A 1 213 ? 9.324 3.103 -3.526 1.00 73.62 213 GLU A O 1
ATOM 1716 N N . LEU A 1 214 ? 11.415 2.475 -3.018 1.00 72.94 214 LEU A N 1
ATOM 1717 C CA . LEU A 1 214 ? 11.494 1.492 -4.089 1.00 72.94 214 LEU A CA 1
ATOM 1718 C C . LEU A 1 214 ? 10.632 0.268 -3.763 1.00 72.94 214 LEU A C 1
ATOM 1720 O O . LEU A 1 214 ? 9.939 -0.235 -4.643 1.00 72.94 214 LEU A O 1
ATOM 1724 N N . GLN A 1 215 ? 10.595 -0.164 -2.499 1.00 79.88 215 GLN A N 1
ATOM 1725 C CA . GLN A 1 215 ? 9.673 -1.214 -2.059 1.00 79.88 215 GLN A CA 1
ATOM 1726 C C . GLN A 1 215 ? 8.210 -0.819 -2.321 1.00 79.88 215 GLN A C 1
ATOM 1728 O O . GLN A 1 215 ? 7.464 -1.602 -2.904 1.00 79.88 215 GLN A O 1
ATOM 1733 N N . ASP A 1 216 ? 7.810 0.404 -1.960 1.00 77.56 216 ASP A N 1
ATOM 1734 C CA . ASP A 1 216 ? 6.450 0.906 -2.193 1.00 77.56 216 ASP A CA 1
ATOM 1735 C C . ASP A 1 216 ? 6.133 1.017 -3.697 1.00 77.56 216 ASP A C 1
ATOM 1737 O O . ASP A 1 216 ? 5.028 0.680 -4.128 1.00 77.56 216 ASP A O 1
ATOM 1741 N N . THR A 1 217 ? 7.111 1.406 -4.522 1.00 75.81 217 THR A N 1
ATOM 1742 C CA . THR A 1 217 ? 6.985 1.421 -5.991 1.00 75.81 217 THR A CA 1
ATOM 1743 C C . THR A 1 217 ? 6.751 0.014 -6.548 1.00 75.81 217 THR A C 1
ATOM 1745 O O . THR A 1 217 ? 5.860 -0.182 -7.375 1.00 75.81 217 THR A O 1
ATOM 1748 N N . ILE A 1 218 ? 7.520 -0.973 -6.081 1.00 79.62 218 ILE A N 1
ATOM 1749 C CA . ILE A 1 218 ? 7.409 -2.369 -6.521 1.00 79.62 218 ILE A CA 1
ATOM 1750 C C . ILE A 1 218 ? 6.058 -2.961 -6.114 1.00 79.62 218 ILE A C 1
ATOM 1752 O O . ILE A 1 218 ? 5.402 -3.575 -6.954 1.00 79.62 218 ILE A O 1
ATOM 1756 N N . ILE A 1 219 ? 5.602 -2.720 -4.878 1.00 83.12 219 ILE A N 1
ATOM 1757 C CA . ILE A 1 219 ? 4.297 -3.198 -4.389 1.00 83.12 219 ILE A CA 1
ATOM 1758 C C . ILE A 1 219 ? 3.160 -2.704 -5.285 1.00 83.12 219 ILE A C 1
ATOM 1760 O O . ILE A 1 219 ? 2.279 -3.474 -5.673 1.00 83.12 219 ILE A O 1
ATOM 1764 N N . ARG A 1 220 ? 3.188 -1.415 -5.646 1.00 83.56 220 ARG A N 1
ATOM 1765 C CA . ARG A 1 220 ? 2.193 -0.823 -6.549 1.00 83.56 220 ARG A CA 1
ATOM 1766 C C . ARG A 1 220 ? 2.281 -1.415 -7.950 1.00 83.56 220 ARG A C 1
ATOM 1768 O O . ARG A 1 220 ? 1.250 -1.683 -8.557 1.00 83.56 220 ARG A O 1
ATOM 1775 N N . TYR A 1 221 ? 3.496 -1.594 -8.466 1.00 81.00 221 TYR A N 1
ATOM 1776 C CA . TYR A 1 221 ? 3.721 -2.134 -9.803 1.00 81.00 221 TYR A CA 1
ATOM 1777 C C . TYR A 1 221 ? 3.194 -3.568 -9.928 1.00 81.00 221 TYR A C 1
ATOM 1779 O O . TYR A 1 221 ? 2.354 -3.831 -10.785 1.00 81.00 221 TYR A O 1
ATOM 1787 N N . PHE A 1 222 ? 3.618 -4.473 -9.045 1.00 85.56 222 PHE A N 1
ATOM 1788 C CA . PHE A 1 222 ? 3.133 -5.853 -9.056 1.00 85.56 222 PHE A CA 1
ATOM 1789 C C . PHE A 1 222 ? 1.646 -5.947 -8.750 1.00 85.56 222 PHE A C 1
ATOM 1791 O O . PHE A 1 222 ? 0.949 -6.730 -9.384 1.00 85.56 222 PHE A O 1
ATOM 1798 N N . GLY A 1 223 ? 1.140 -5.117 -7.838 1.00 83.50 223 GLY A N 1
ATOM 1799 C CA . GLY A 1 223 ? -0.274 -5.145 -7.503 1.00 83.50 223 GLY A CA 1
ATOM 1800 C C . GLY A 1 223 ? -1.189 -4.695 -8.637 1.00 83.50 223 GLY A C 1
ATOM 1801 O O . GLY A 1 223 ? -2.282 -5.231 -8.770 1.00 83.50 223 GLY A O 1
ATOM 1802 N N . LYS A 1 224 ? -0.755 -3.756 -9.488 1.00 82.00 224 LYS A N 1
ATOM 1803 C CA . LYS A 1 224 ? -1.508 -3.404 -10.703 1.00 82.00 224 LYS A CA 1
ATOM 1804 C C . LYS A 1 224 ? -1.613 -4.594 -11.653 1.00 82.00 224 LYS A C 1
ATOM 1806 O O . LYS A 1 224 ? -2.722 -4.951 -12.029 1.00 82.00 224 LYS A O 1
ATOM 1811 N N . ILE A 1 225 ? -0.483 -5.245 -11.938 1.00 81.38 225 ILE A N 1
ATOM 1812 C CA . ILE A 1 225 ? -0.435 -6.424 -12.814 1.00 81.38 225 ILE A CA 1
ATOM 1813 C C . ILE A 1 225 ? -1.313 -7.544 -12.249 1.00 81.38 225 ILE A C 1
ATOM 1815 O O . ILE A 1 225 ? -2.131 -8.107 -12.965 1.00 81.38 225 ILE A O 1
ATOM 1819 N N . LEU A 1 226 ? -1.198 -7.837 -10.951 1.00 83.25 226 LEU A N 1
ATOM 1820 C CA . LEU A 1 226 ? -1.965 -8.907 -10.316 1.00 83.25 226 LEU A CA 1
ATOM 1821 C C . LEU A 1 226 ? -3.478 -8.668 -10.425 1.00 83.25 226 LEU A C 1
ATOM 1823 O O . LEU A 1 226 ? -4.231 -9.583 -10.743 1.00 83.25 226 LEU A O 1
ATOM 1827 N N . ARG A 1 227 ? -3.926 -7.428 -10.207 1.00 84.31 227 ARG A N 1
ATOM 1828 C CA . ARG A 1 227 ? -5.346 -7.065 -10.318 1.00 84.31 227 ARG A CA 1
ATOM 1829 C C . ARG A 1 227 ? -5.851 -7.083 -11.758 1.00 84.31 227 ARG A C 1
ATOM 1831 O O . ARG A 1 227 ? -7.011 -7.414 -11.980 1.00 84.31 227 ARG A O 1
ATOM 1838 N N . GLU A 1 228 ? -5.010 -6.723 -12.725 1.00 80.50 228 GLU A N 1
ATOM 1839 C CA . GLU A 1 228 ? -5.323 -6.881 -14.149 1.00 80.50 228 GLU A CA 1
ATOM 1840 C C . GLU A 1 228 ? -5.509 -8.365 -14.496 1.00 80.50 228 GLU A C 1
ATOM 1842 O O . GLU A 1 228 ? -6.506 -8.716 -15.120 1.00 80.50 228 GLU A O 1
ATOM 1847 N N . CYS A 1 229 ? -4.636 -9.250 -14.000 1.00 78.06 229 CYS A N 1
ATOM 1848 C CA . CYS A 1 229 ? -4.778 -10.698 -14.178 1.00 78.06 229 CYS A CA 1
ATOM 1849 C C . CYS A 1 229 ? -6.059 -11.252 -13.530 1.00 78.06 229 CYS A C 1
ATOM 1851 O O . CYS A 1 229 ? -6.765 -12.044 -14.148 1.00 78.06 229 CYS A O 1
ATOM 1853 N N . GLN A 1 230 ? -6.388 -10.818 -12.310 1.00 78.62 230 GLN A N 1
ATOM 1854 C CA . GLN A 1 230 ? -7.574 -11.278 -11.574 1.00 78.62 230 GLN A CA 1
ATOM 1855 C C . GLN A 1 230 ? -8.902 -10.845 -12.207 1.00 78.62 230 GLN A C 1
ATOM 1857 O O . GLN A 1 230 ? -9.904 -11.535 -12.043 1.00 78.62 230 GLN A O 1
ATOM 1862 N N . ARG A 1 231 ? -8.934 -9.710 -12.919 1.00 72.56 231 ARG A N 1
ATOM 1863 C CA . ARG A 1 231 ? -10.144 -9.252 -13.622 1.00 72.56 231 ARG A CA 1
ATOM 1864 C C . ARG A 1 231 ? -10.484 -10.100 -14.851 1.00 72.56 231 ARG A C 1
ATOM 1866 O O . ARG A 1 231 ? -11.632 -10.064 -15.281 1.00 72.56 231 ARG A O 1
ATOM 1873 N N . GLY A 1 232 ? -9.527 -10.866 -15.384 1.00 56.53 232 GLY A N 1
ATOM 1874 C CA . GLY A 1 232 ? -9.680 -11.572 -16.657 1.00 56.53 232 GLY A CA 1
ATOM 1875 C C . GLY A 1 232 ? -9.784 -10.613 -17.857 1.00 56.53 232 GLY A C 1
ATOM 1876 O O . GLY A 1 232 ? -9.810 -9.393 -17.679 1.00 56.53 232 GLY A O 1
ATOM 1877 N N . PRO A 1 233 ? -9.802 -11.134 -19.099 1.00 45.78 233 PRO A N 1
ATOM 1878 C CA . PRO A 1 233 ? -10.083 -10.316 -20.274 1.00 45.78 233 PRO A CA 1
ATOM 1879 C C . PRO A 1 233 ? -11.490 -9.719 -20.160 1.00 45.78 233 PRO A C 1
ATOM 1881 O O . PRO A 1 233 ? -12.438 -10.419 -19.809 1.00 45.78 233 PRO A O 1
ATOM 1884 N N . ASP A 1 234 ? -11.611 -8.423 -20.448 1.00 40.53 234 ASP A N 1
ATOM 1885 C CA . ASP A 1 234 ? -12.890 -7.718 -20.465 1.00 40.53 234 ASP A CA 1
ATOM 1886 C C . ASP A 1 234 ? -13.864 -8.436 -21.423 1.00 40.53 234 ASP A C 1
ATOM 1888 O O . ASP A 1 234 ? -13.565 -8.536 -22.620 1.00 40.53 234 ASP A O 1
ATOM 1892 N N . PRO A 1 235 ? -15.023 -8.944 -20.956 1.00 42.75 235 PRO A N 1
ATOM 1893 C CA . PRO A 1 235 ? -16.014 -9.549 -21.842 1.00 42.75 235 PRO A CA 1
ATOM 1894 C C . PRO A 1 235 ? -16.581 -8.553 -22.872 1.00 42.75 235 PRO A C 1
ATOM 1896 O O . PRO A 1 235 ? -17.247 -8.978 -23.812 1.00 42.75 235 PRO A O 1
ATOM 1899 N N . ALA A 1 23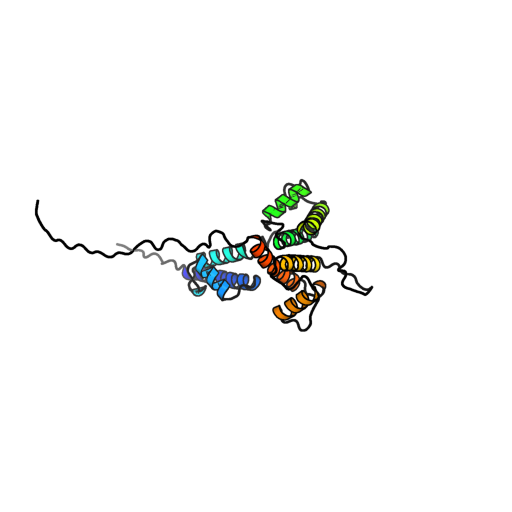6 ? -16.306 -7.247 -22.738 1.00 41.94 236 ALA A N 1
ATOM 1900 C CA . ALA A 1 236 ? -16.707 -6.216 -23.694 1.00 41.94 236 ALA A CA 1
ATOM 1901 C C . ALA A 1 236 ? -15.723 -6.001 -24.867 1.00 41.94 236 ALA A C 1
ATOM 1903 O O . ALA A 1 236 ? -15.953 -5.128 -25.700 1.00 41.94 236 ALA A O 1
ATOM 1904 N N . GLY A 1 237 ? -14.646 -6.789 -24.969 1.00 40.69 237 GLY A N 1
ATOM 1905 C CA . GLY A 1 237 ? -13.661 -6.719 -26.059 1.00 40.69 237 GLY A CA 1
ATOM 1906 C C . GLY A 1 237 ? -13.917 -7.661 -27.244 1.00 40.69 237 GLY A C 1
ATOM 1907 O O . GLY A 1 237 ? -12.966 -8.043 -27.924 1.00 40.69 237 GLY A O 1
ATOM 1908 N N . GLY A 1 238 ? -15.160 -8.096 -27.472 1.00 32.16 238 GLY A N 1
ATOM 1909 C CA . GLY A 1 238 ? -15.526 -8.834 -28.687 1.00 32.16 238 GLY A CA 1
ATOM 1910 C C . GLY A 1 238 ? -15.512 -7.909 -29.914 1.00 32.16 238 GLY A C 1
ATOM 1911 O O . GLY A 1 238 ? -15.882 -6.743 -29.778 1.00 32.16 238 GLY A O 1
ATOM 1912 N N . PRO A 1 239 ? -15.084 -8.380 -31.102 1.00 39.75 239 PRO A N 1
ATOM 1913 C CA . PRO A 1 239 ? -15.091 -7.561 -32.309 1.00 39.75 239 PRO A CA 1
ATOM 1914 C C . PRO A 1 239 ? -16.517 -7.090 -32.595 1.00 39.75 239 PRO A C 1
ATOM 1916 O O . PRO A 1 239 ? -17.442 -7.897 -32.637 1.00 39.75 239 PRO A O 1
ATOM 1919 N N . ASP A 1 240 ? -16.660 -5.782 -32.768 1.00 38.34 240 ASP A N 1
ATOM 1920 C CA . ASP A 1 240 ? -17.884 -5.078 -33.135 1.00 38.34 240 ASP A CA 1
ATOM 1921 C C . ASP A 1 240 ? -18.603 -5.770 -34.316 1.00 38.34 240 ASP A C 1
ATOM 1923 O O . ASP A 1 240 ? -18.091 -5.741 -35.441 1.00 38.34 240 ASP A O 1
ATOM 1927 N N . PRO A 1 241 ? -19.772 -6.414 -34.121 1.00 44.97 241 PRO A N 1
ATOM 1928 C CA . PRO A 1 241 ? -20.578 -6.917 -35.219 1.00 44.97 241 PRO A CA 1
ATOM 1929 C C . PRO A 1 241 ? -21.542 -5.813 -35.667 1.00 44.97 241 PRO A C 1
ATOM 1931 O O . PRO A 1 241 ? -22.758 -5.955 -35.567 1.00 44.97 241 PRO A O 1
ATOM 1934 N N . ALA A 1 242 ? -21.008 -4.691 -36.148 1.00 41.62 242 ALA A N 1
ATOM 1935 C CA . ALA A 1 242 ? -21.814 -3.621 -36.730 1.00 41.62 242 ALA A CA 1
ATOM 1936 C C . ALA A 1 242 ? -21.115 -2.946 -37.920 1.00 41.62 242 ALA A C 1
ATOM 1938 O O . ALA A 1 242 ? -21.068 -1.727 -38.044 1.00 41.62 242 ALA A O 1
ATOM 1939 N N . GLY A 1 243 ? -20.650 -3.755 -38.874 1.00 37.28 243 GLY A N 1
ATOM 1940 C CA . GLY A 1 243 ? -20.479 -3.325 -40.265 1.00 37.28 243 GLY A CA 1
ATOM 1941 C C . GLY A 1 243 ? -21.827 -3.287 -40.991 1.00 37.28 243 GLY A C 1
ATOM 1942 O O . GLY A 1 243 ? -22.037 -4.028 -41.945 1.00 37.28 243 GLY A O 1
ATOM 1943 N N . GLY A 1 244 ? -22.771 -2.489 -40.489 1.00 42.59 244 GLY A N 1
ATOM 1944 C CA . GLY A 1 244 ? -24.058 -2.238 -41.126 1.00 42.59 244 GLY A CA 1
ATOM 1945 C C . GLY A 1 244 ? -24.076 -0.854 -41.766 1.00 42.59 244 GLY A C 1
ATOM 1946 O O . GLY A 1 244 ? -24.165 0.140 -41.053 1.00 42.59 244 GLY A O 1
ATOM 1947 N N . GLY A 1 245 ? -24.048 -0.798 -43.100 1.00 38.56 245 GLY A N 1
ATOM 1948 C CA . GLY A 1 245 ? -24.490 0.373 -43.864 1.00 38.56 245 GLY A CA 1
ATOM 1949 C C . GLY A 1 245 ? -23.589 0.777 -45.032 1.00 38.56 245 GLY A C 1
ATOM 1950 O O . GLY A 1 245 ? -22.465 1.218 -44.827 1.00 38.56 245 GLY A O 1
ATOM 1951 N N . GLY A 1 246 ? -24.139 0.709 -46.250 1.00 35.84 246 GLY A N 1
ATOM 1952 C CA . GLY A 1 246 ? -23.572 1.328 -47.454 1.00 35.84 246 GLY A CA 1
ATOM 1953 C C . GLY A 1 246 ? -23.775 0.468 -48.704 1.00 35.84 246 GLY A C 1
ATOM 1954 O O . GLY A 1 246 ? -22.894 -0.303 -49.038 1.00 35.84 246 GLY A O 1
ATOM 1955 N N . HIS A 1 247 ? -24.990 0.384 -49.250 1.00 40.88 247 HIS A N 1
ATOM 1956 C CA . HIS A 1 247 ? -25.429 1.193 -50.399 1.00 40.88 247 HIS A CA 1
ATOM 1957 C C . HIS A 1 247 ? -24.833 0.686 -51.721 1.00 40.88 247 HIS A C 1
ATOM 1959 O O . HIS A 1 247 ? -23.682 0.968 -52.011 1.00 40.88 247 HIS A O 1
ATOM 1965 N N . ASP A 1 248 ? -25.643 -0.003 -52.526 1.00 40.44 248 ASP A N 1
ATOM 1966 C CA . ASP A 1 248 ? -25.551 0.126 -53.979 1.00 40.44 248 ASP A CA 1
ATOM 1967 C C . ASP A 1 248 ? -26.939 -0.046 -54.595 1.00 40.44 248 ASP A C 1
ATOM 1969 O O . ASP A 1 248 ? -27.632 -1.049 -54.406 1.00 40.44 248 ASP A O 1
ATOM 1973 N N . GLY A 1 249 ? -27.366 1.029 -55.253 1.00 47.84 249 GLY A N 1
ATOM 1974 C CA . GLY A 1 249 ? -28.598 1.110 -56.009 1.00 47.84 249 GLY A CA 1
ATOM 1975 C C . GLY A 1 249 ? -28.463 0.421 -57.362 1.00 47.84 249 GLY A C 1
ATOM 1976 O O . GLY A 1 249 ? -27.398 0.380 -57.970 1.00 47.84 249 GLY A O 1
ATOM 1977 N N . GLY A 1 250 ? -29.587 -0.085 -57.849 1.00 39.56 250 GLY A N 1
ATOM 1978 C CA . GLY A 1 250 ? -29.689 -0.695 -59.165 1.00 39.56 250 GLY A CA 1
ATOM 1979 C C . GLY A 1 250 ? -31.145 -0.878 -59.547 1.00 39.56 250 GLY A C 1
ATOM 1980 O O . GLY A 1 250 ? -31.616 -2.001 -59.676 1.00 39.56 250 GLY A O 1
ATOM 1981 N N . GLY A 1 251 ? -31.874 0.232 -59.669 1.00 45.41 251 GLY A N 1
ATOM 1982 C CA . GLY A 1 251 ? -33.112 0.242 -60.435 1.00 45.41 251 GLY A CA 1
ATOM 1983 C C . GLY A 1 251 ? -32.765 0.212 -61.921 1.00 45.41 251 GLY A C 1
ATOM 1984 O O . GLY A 1 251 ? -32.032 1.078 -62.392 1.00 45.41 251 GLY A O 1
ATOM 1985 N N . ASN A 1 252 ? -33.284 -0.774 -62.645 1.00 45.62 252 ASN A N 1
ATOM 1986 C CA . ASN A 1 252 ? -33.544 -0.632 -64.069 1.00 45.62 252 ASN A CA 1
ATOM 1987 C C . ASN A 1 252 ? -34.765 -1.468 -64.457 1.00 45.62 252 ASN A C 1
ATOM 1989 O O . ASN A 1 252 ? -34.850 -2.657 -64.151 1.00 45.62 252 ASN A O 1
ATOM 1993 N N . ASP A 1 253 ? -35.686 -0.781 -65.117 1.00 51.25 253 ASP A N 1
ATOM 1994 C CA . ASP A 1 253 ? -36.965 -1.236 -65.632 1.00 51.25 253 ASP A CA 1
ATOM 1995 C C . ASP A 1 253 ? -36.835 -2.150 -66.864 1.00 51.25 253 ASP A C 1
ATOM 1997 O O . ASP A 1 253 ? -35.838 -2.141 -67.587 1.00 51.25 253 ASP A O 1
ATOM 2001 N N . GLY A 1 254 ? -37.919 -2.877 -67.145 1.00 42.31 254 GLY A N 1
ATOM 2002 C CA . GLY A 1 254 ? -38.180 -3.601 -68.394 1.00 42.31 254 GLY A CA 1
ATOM 2003 C C . GLY A 1 254 ? -38.909 -4.908 -68.081 1.00 42.31 254 GLY A C 1
ATOM 2004 O O . GLY A 1 254 ? -38.289 -5.873 -67.666 1.00 42.31 254 GLY A O 1
ATOM 2005 N N . GLY A 1 255 ? -40.239 -5.000 -68.116 1.00 46.69 255 GLY A N 1
ATOM 2006 C CA . GLY A 1 255 ? -41.095 -4.700 -69.262 1.00 46.69 255 GLY A CA 1
ATOM 2007 C C . GLY A 1 255 ? -41.208 -5.960 -70.127 1.00 46.69 255 GLY A C 1
ATOM 2008 O O . GLY A 1 255 ? -40.273 -6.272 -70.853 1.00 46.69 255 GLY A O 1
ATOM 2009 N N . GLY A 1 256 ? -42.324 -6.698 -70.054 1.00 43.03 256 GLY A N 1
ATOM 2010 C CA . GLY A 1 256 ? -42.494 -7.899 -70.883 1.00 43.03 256 GLY A CA 1
ATOM 2011 C C . GLY A 1 256 ? -43.690 -8.788 -70.545 1.00 43.03 256 GLY A C 1
ATOM 2012 O O . GLY A 1 256 ? -43.560 -9.772 -69.836 1.00 43.03 256 GLY A O 1
ATOM 2013 N N . ASN A 1 257 ? -44.840 -8.402 -71.087 1.00 45.12 257 ASN A N 1
ATOM 2014 C CA . ASN A 1 257 ? -46.082 -9.147 -71.319 1.00 45.12 257 ASN A CA 1
ATOM 2015 C C . ASN A 1 257 ? -45.941 -10.659 -71.642 1.00 45.12 257 ASN A C 1
ATOM 2017 O O . ASN A 1 257 ? -45.125 -11.012 -72.488 1.00 45.12 257 ASN A O 1
ATOM 2021 N N . ALA A 1 258 ? -46.835 -11.491 -71.088 1.00 47.31 258 ALA A N 1
ATOM 2022 C CA . ALA A 1 258 ? -47.818 -12.330 -71.811 1.00 47.31 258 ALA A CA 1
ATOM 2023 C C . ALA A 1 258 ? -48.123 -13.667 -71.099 1.00 47.31 258 ALA A C 1
ATOM 2025 O O . ALA A 1 258 ? -47.212 -14.343 -70.639 1.00 47.31 258 ALA A O 1
ATOM 2026 N N . ALA A 1 259 ? -49.432 -13.956 -71.055 1.00 49.03 259 ALA A N 1
ATOM 2027 C CA . ALA A 1 259 ? -50.161 -15.233 -70.965 1.00 49.03 259 ALA A CA 1
ATOM 2028 C C . ALA A 1 259 ? -49.416 -16.528 -70.592 1.00 49.03 259 ALA A C 1
ATOM 2030 O O . ALA A 1 259 ? -48.497 -16.933 -71.336 1.00 49.03 259 ALA A O 1
#

Mean predicted aligned error: 16.97 Å

Nearest PDB structures (foldseek):
  1o1j-assembly1_A  TM=1.500E-01  e=6.228E+00  Homo sapiens

Solvent-accessible surface area (backbone atoms only — not comparable to full-atom values): 15840 Å² total; per-residue (Å²): 134,88,79,89,79,77,82,81,82,82,70,67,69,62,56,52,55,51,32,56,53,37,47,52,48,35,55,48,51,34,58,75,64,66,52,52,73,65,65,49,28,52,52,31,29,73,73,64,72,38,70,44,77,84,79,48,53,56,67,48,37,46,53,44,38,51,49,50,40,71,76,62,47,72,82,65,95,78,75,74,70,92,42,74,56,56,55,53,36,48,54,48,46,45,49,32,29,37,57,54,82,36,95,63,71,45,64,68,53,49,34,55,51,43,21,72,66,60,71,34,93,43,58,89,71,60,85,76,55,50,62,57,45,37,51,53,48,49,51,48,32,35,73,78,42,61,29,56,85,64,79,78,90,83,69,94,73,97,73,86,88,76,88,47,70,63,29,30,47,44,55,18,47,48,39,55,39,20,76,71,66,78,40,85,68,67,42,68,69,54,51,20,50,50,50,18,65,76,69,68,44,96,56,73,51,57,63,70,74,48,57,69,70,56,43,55,50,48,41,52,53,52,15,52,53,46,43,53,62,72,66,48,80,65,87,83,72,63,82,80,92,71,93,75,86,81,88,85,89,80,88,79,88,82,88,82,89,80,135

pLDDT: mean 73.24, std 18.43, range [32.16, 94.56]

Foldseek 3Di:
DDDDDDDDDDPPPPQVVLLVVLLVLLVVLCVVQVPDLVSLQVLLCVQPVGSDSVPDGNVSSVSSNVVSCVVRNQPDDPPDQPDPLVVLLLVLLVLCLLLVVDPDSHPVVSQVLVCVQPVDNGPSPDDDSSVSSNVVSVCSCVVPQVQDQPQPPPDPDDDDGDRDSLLSSLLSLLQLVVVLVNAPHSDQVRVQVVLCVVVVPPHRDRLSRDDPVSSVVSSNVSSVVSNVSVVPPDPVPDPDPPPDDDDDDDDDDDDDDDD

Radius of gyration: 28.14 Å; Cα contacts (8 Å, |Δi|>4): 210; chains: 1; bounding box: 74×85×94 Å

Secondary structure (DSSP, 8-state):
-----------HHHHHHHHHHHHHHHHHHHHHTT--HHHHHHHHHHHHS-S-TTT--HHHHHHHHHHHHHHHS-S-TT---S-HHHHHHHHHHHHHHHTTS-S--SHHHHHHHHHHHH--SSGGG-SSTHHHHHHHHHHHHHHHH----S--TT----S-----HHHHHHHHHHHHHHHTTSSSTT-HHHHHHHHHHHHT-SS---GGGS-HHHHHHHHHHHHHHHHHHHH-S-TT-S---------------------